Protein AF-A0A5D3CVQ0-F1 (afdb_monomer_lite)

Sequence (291 aa):
MAWKTEIDSTKAKKIGSDGRLTCAGAERTLARLNGWLGDFAQARAWDLNFTSADGSDETNLVVTNGQRDSSIVGCVMSRAYLSKKTDKIDAVAGRVEGLPIQELLVRVDTLEANVGRIGNFEYGDSLSGFVAHMEGRVNELDSSQKTLLEMINDMSGDFRATLDVVWNEIVDVNIRLSLTMRAMANQVPVGGTVPVTKVKVPEPKPFCVVRDAKALENFIFDLEQYFKVTNTVTKEAKVTLTTMYVYEDAKLWWRSRYMDIQEGRCTIDTWDVLKKELRSQFFPENVEILA

Radius of gyration: 65.73 Å; chains: 1; bounding box: 100×56×168 Å

Secondary structure (DSSP, 8-state):
-HHHHHHHHHHHTT--TT----HHHHHHHHHHHHHHHHHHHHHHTTT---PPPPSS-TT-----SS---HHHHHHHHHHHHHHHHHHHHHHHHHHHHTSTHHHHHHHHHHHHHHHHHHTT--HHHHHHHHHHHHHHHHHHHHHHHHHHHHHHHHHHHHHHHHHHHHHHHHHHHHHHHHHHHHHHHH---SS---------PPPPPPB-----HHHHHHHHHHHHHHHHHTT---HHHHHHHHHHSB-HHHHHHHHHHHHHHHTTS----SHHHHHHHHHHHHS-TT-----

Structure (mmCIF, N/CA/C/O backbone):
data_AF-A0A5D3CVQ0-F1
#
_entry.id   AF-A0A5D3CVQ0-F1
#
loop_
_atom_site.group_PDB
_atom_site.id
_atom_site.type_symbol
_atom_site.label_atom_id
_atom_site.label_alt_id
_atom_site.label_comp_id
_atom_site.label_asym_id
_atom_site.label_entity_id
_atom_site.label_seq_id
_atom_site.pdbx_PDB_ins_code
_atom_site.Cartn_x
_atom_site.Cartn_y
_atom_site.Cartn_z
_atom_site.occupancy
_atom_site.B_iso_or_equiv
_atom_site.auth_seq_id
_atom_site.auth_comp_id
_atom_site.auth_asym_id
_atom_site.auth_atom_id
_atom_site.pdbx_PDB_model_num
ATOM 1 N N . MET A 1 1 ? -46.845 -5.554 120.356 1.00 44.97 1 MET A N 1
ATOM 2 C CA . MET A 1 1 ? -45.524 -6.186 120.119 1.00 44.97 1 MET A CA 1
ATOM 3 C C . MET A 1 1 ? -45.451 -7.026 118.837 1.00 44.97 1 MET A C 1
ATOM 5 O O . MET A 1 1 ? -44.381 -7.040 118.256 1.00 44.97 1 MET A O 1
ATOM 9 N N . ALA A 1 2 ? -46.533 -7.634 118.327 1.00 34.03 2 ALA A N 1
ATOM 10 C CA . ALA A 1 2 ? -46.494 -8.442 117.090 1.00 34.03 2 ALA A CA 1
ATOM 11 C C . ALA A 1 2 ? -46.195 -7.658 115.788 1.00 34.03 2 ALA A C 1
ATOM 13 O O . ALA A 1 2 ? -45.605 -8.189 114.857 1.00 34.03 2 ALA A O 1
ATOM 14 N N . TRP A 1 3 ? -46.555 -6.374 115.723 1.00 36.81 3 TRP A N 1
ATOM 15 C CA . TRP A 1 3 ? -46.460 -5.594 114.483 1.00 36.81 3 TRP A CA 1
ATOM 16 C C . TRP A 1 3 ? -45.035 -5.104 114.152 1.00 36.81 3 TRP A C 1
ATOM 18 O O . TRP A 1 3 ? -44.679 -4.952 112.986 1.00 36.81 3 TRP A O 1
ATOM 28 N N . LYS A 1 4 ? -44.179 -4.922 115.167 1.00 37.06 4 LYS A N 1
ATOM 29 C CA . LYS A 1 4 ? -42.778 -4.509 114.973 1.00 37.06 4 LYS A CA 1
ATOM 30 C C . LYS A 1 4 ? -41.964 -5.626 114.301 1.00 37.06 4 LYS A C 1
ATOM 32 O O . LYS A 1 4 ? -41.217 -5.367 113.366 1.00 37.06 4 LYS A O 1
ATOM 37 N N . THR A 1 5 ? -42.226 -6.873 114.691 1.00 41.53 5 THR A N 1
ATOM 38 C CA . THR A 1 5 ? -41.637 -8.090 114.114 1.00 41.53 5 THR A CA 1
ATOM 39 C C . THR A 1 5 ? -42.053 -8.315 112.653 1.00 41.53 5 THR A C 1
ATOM 41 O O . THR A 1 5 ? -41.243 -8.763 111.844 1.00 41.53 5 THR A O 1
ATOM 44 N N . GLU A 1 6 ? -43.285 -7.951 112.286 1.00 39.81 6 GLU A N 1
ATOM 45 C CA . GLU A 1 6 ? -43.807 -8.089 110.917 1.00 39.81 6 GLU A CA 1
ATOM 46 C C . GLU A 1 6 ? -43.196 -7.052 109.949 1.00 39.81 6 GLU A C 1
ATOM 48 O O . GLU A 1 6 ? -42.870 -7.374 108.802 1.00 39.81 6 GLU A O 1
ATOM 53 N N . ILE A 1 7 ? -42.982 -5.814 110.423 1.00 43.88 7 ILE A N 1
ATOM 54 C CA . ILE A 1 7 ? -42.336 -4.729 109.660 1.00 43.88 7 ILE A CA 1
ATOM 55 C C . ILE A 1 7 ? -40.850 -5.030 109.428 1.00 43.88 7 ILE A C 1
ATOM 57 O O . ILE A 1 7 ? -40.350 -4.863 108.312 1.00 43.88 7 ILE A O 1
ATOM 61 N N . ASP A 1 8 ? -40.147 -5.516 110.452 1.00 42.81 8 ASP A N 1
ATOM 62 C CA . ASP A 1 8 ? -38.728 -5.866 110.333 1.00 42.81 8 ASP A CA 1
ATOM 63 C C . ASP A 1 8 ? -38.524 -7.091 109.413 1.00 42.81 8 ASP A C 1
ATOM 65 O O . ASP A 1 8 ? -37.608 -7.103 108.586 1.00 42.81 8 ASP A O 1
ATOM 69 N N . SER A 1 9 ? -39.454 -8.056 109.437 1.00 45.81 9 SER A N 1
ATOM 70 C CA . SER A 1 9 ? -39.513 -9.191 108.497 1.00 45.81 9 SER A CA 1
ATOM 71 C C . SER A 1 9 ? -39.727 -8.752 107.038 1.00 45.81 9 SER A C 1
ATOM 73 O O . SER A 1 9 ? -39.078 -9.262 106.118 1.00 45.81 9 SER A O 1
ATOM 75 N N . THR A 1 10 ? -40.583 -7.751 106.793 1.00 44.91 10 THR A N 1
ATOM 76 C CA . THR A 1 10 ? -40.823 -7.236 105.431 1.00 44.91 10 THR A CA 1
ATOM 77 C C . THR A 1 10 ? -39.681 -6.370 104.905 1.00 44.91 10 THR A C 1
ATOM 79 O O . THR A 1 10 ? -39.409 -6.407 103.701 1.00 44.91 10 THR A O 1
ATOM 82 N N . LYS A 1 11 ? -38.969 -5.650 105.783 1.00 43.62 11 LYS A N 1
ATOM 83 C CA . LYS A 1 11 ? -37.729 -4.930 105.443 1.00 43.62 11 LYS A CA 1
ATOM 84 C C . LYS A 1 11 ? -36.616 -5.887 105.009 1.00 43.62 11 LYS A C 1
ATOM 86 O O . LYS A 1 11 ? -35.938 -5.613 104.021 1.00 43.62 11 LYS A O 1
ATOM 91 N N . ALA A 1 12 ? -36.466 -7.019 105.698 1.00 42.78 12 ALA A N 1
ATOM 92 C CA . ALA A 1 12 ? -35.416 -8.000 105.422 1.00 42.78 12 ALA A CA 1
ATOM 93 C C . ALA A 1 12 ? -35.629 -8.785 104.113 1.00 42.78 12 ALA A C 1
ATOM 95 O O . ALA A 1 12 ? -34.664 -9.178 103.467 1.00 42.78 12 ALA A O 1
ATOM 96 N N . LYS A 1 13 ? -36.881 -9.000 103.682 1.00 46.53 13 LYS A N 1
ATOM 97 C CA . LYS A 1 13 ? -37.192 -9.911 102.560 1.00 46.53 13 LYS A CA 1
ATOM 98 C C . LYS A 1 13 ? -37.176 -9.270 101.164 1.00 46.53 13 LYS A C 1
ATOM 100 O O . LYS A 1 13 ? -37.352 -9.978 100.176 1.00 46.53 13 LYS A O 1
ATOM 105 N N . LYS A 1 14 ? -37.031 -7.943 101.054 1.00 51.03 14 LYS A N 1
ATOM 106 C CA . LYS A 1 14 ? -37.216 -7.205 99.783 1.00 51.03 14 LYS A CA 1
ATOM 107 C C . LYS A 1 14 ? -36.079 -6.268 99.387 1.00 51.03 14 LYS A C 1
ATOM 109 O O . LYS A 1 14 ? -36.154 -5.654 98.324 1.00 51.03 14 LYS A O 1
ATOM 114 N N . ILE A 1 15 ? -35.032 -6.182 100.198 1.00 43.53 15 ILE A N 1
ATOM 115 C CA . ILE A 1 15 ? -33.769 -5.582 99.784 1.00 43.53 15 ILE A CA 1
ATOM 116 C C . ILE A 1 15 ? -32.938 -6.729 99.202 1.00 43.53 15 ILE A C 1
ATOM 118 O O . ILE A 1 15 ? -32.351 -7.508 99.945 1.00 43.53 15 ILE A O 1
ATOM 122 N N . GLY A 1 16 ? -32.945 -6.884 97.873 1.00 46.06 16 GLY A N 1
ATOM 123 C CA . GLY A 1 16 ? -31.896 -7.666 97.209 1.00 46.06 16 GLY A CA 1
ATOM 124 C C . GLY A 1 16 ? -30.530 -7.062 97.550 1.00 46.06 16 GLY A C 1
ATOM 125 O O . GLY A 1 16 ? -30.474 -5.880 97.895 1.00 46.06 16 GLY A O 1
ATOM 126 N N . SER A 1 17 ? -29.455 -7.849 97.465 1.00 44.50 17 SER A N 1
ATOM 127 C CA . SER A 1 17 ? -28.075 -7.514 97.888 1.00 44.50 17 SER A CA 1
ATOM 128 C C . SER A 1 17 ? -27.551 -6.128 97.475 1.00 44.50 17 SER A C 1
ATOM 130 O O . SER A 1 17 ? -26.613 -5.628 98.087 1.00 44.50 17 SER A O 1
ATOM 132 N N . ASP A 1 18 ? -28.190 -5.486 96.498 1.00 41.38 18 ASP A N 1
ATOM 133 C CA . ASP A 1 18 ? -27.775 -4.230 95.876 1.00 41.38 18 ASP A CA 1
ATOM 134 C C . ASP A 1 18 ? -28.588 -3.005 96.354 1.00 41.38 18 ASP A C 1
ATOM 136 O O . ASP A 1 18 ? -28.471 -1.908 95.806 1.00 41.38 18 ASP A O 1
ATOM 140 N N . GLY A 1 19 ? -29.455 -3.150 97.364 1.00 42.78 19 GLY A N 1
ATOM 141 C CA . GLY A 1 19 ? -30.082 -2.003 98.037 1.00 42.78 19 GLY A CA 1
ATOM 142 C C . GLY A 1 19 ? -31.214 -1.290 97.276 1.00 42.78 19 GLY A C 1
ATOM 143 O O . GLY A 1 19 ? -31.770 -0.321 97.798 1.00 42.78 19 GLY A O 1
ATOM 144 N N . ARG A 1 20 ? -31.590 -1.724 96.062 1.00 39.84 20 ARG A N 1
ATOM 145 C CA . ARG A 1 20 ? -32.616 -1.061 95.226 1.00 39.84 20 ARG A CA 1
ATOM 146 C C . ARG A 1 20 ? -33.955 -1.813 95.193 1.00 39.84 20 ARG A C 1
ATOM 148 O O . ARG A 1 20 ? -34.030 -2.966 94.785 1.00 39.84 20 ARG A O 1
ATOM 155 N N . LEU A 1 21 ? -35.032 -1.114 95.567 1.00 44.09 21 LEU A N 1
ATOM 156 C CA . LEU A 1 21 ? -36.427 -1.544 95.395 1.00 44.09 21 LEU A CA 1
ATOM 157 C C . LEU A 1 21 ? -36.846 -1.411 93.920 1.00 44.09 21 LEU A C 1
ATOM 159 O O . LEU A 1 21 ? -36.755 -0.325 93.354 1.00 44.09 21 LEU A O 1
ATOM 163 N N . THR A 1 22 ? -37.337 -2.491 93.307 1.00 47.03 22 THR A N 1
ATOM 164 C CA . THR A 1 22 ? -37.952 -2.462 91.965 1.00 47.03 22 THR A CA 1
ATOM 165 C C . THR A 1 22 ? -39.338 -1.798 92.019 1.00 47.03 22 THR A C 1
ATOM 167 O O . THR A 1 22 ? -40.030 -1.940 93.031 1.00 47.03 22 THR A O 1
ATOM 170 N N . CYS A 1 23 ? -39.777 -1.094 90.960 1.00 41.88 23 CYS A N 1
ATOM 171 C CA . CYS A 1 23 ? -41.077 -0.386 90.934 1.00 41.88 23 CYS A CA 1
ATOM 172 C C . CYS A 1 23 ? -42.252 -1.297 91.337 1.00 41.88 23 CYS A C 1
ATOM 174 O O . CYS A 1 23 ? -42.993 -0.975 92.263 1.00 41.88 23 CYS A O 1
ATOM 176 N N . ALA A 1 24 ? -42.316 -2.514 90.786 1.00 43.34 24 ALA A N 1
ATOM 177 C CA . ALA A 1 24 ? -43.333 -3.510 91.147 1.00 43.34 24 ALA A CA 1
ATOM 178 C C . ALA A 1 24 ? -43.245 -3.992 92.614 1.00 43.34 24 ALA A C 1
ATOM 180 O O . ALA A 1 24 ? -44.205 -4.529 93.180 1.00 43.34 24 ALA A O 1
ATOM 181 N N . GLY A 1 25 ? -42.070 -3.873 93.238 1.00 44.78 25 GLY A N 1
ATOM 182 C CA . GLY A 1 25 ? -41.844 -4.152 94.653 1.00 44.78 25 GLY A CA 1
ATOM 183 C C . GLY A 1 25 ? -42.331 -3.020 95.559 1.00 44.78 25 GLY A C 1
ATOM 184 O O . GLY A 1 25 ? -42.891 -3.310 96.623 1.00 44.78 25 GLY A O 1
ATOM 185 N N . ALA A 1 26 ? -42.160 -1.768 95.127 1.00 45.53 26 ALA A N 1
ATOM 186 C CA . ALA A 1 26 ? -42.633 -0.567 95.811 1.00 45.53 26 ALA A CA 1
ATOM 187 C C . ALA A 1 26 ? -44.165 -0.451 95.755 1.00 45.53 26 ALA A C 1
ATOM 189 O O . ALA A 1 26 ? -44.790 -0.298 96.803 1.00 45.53 26 ALA A O 1
ATOM 190 N N . GLU A 1 27 ? -44.776 -0.664 94.588 1.00 43.59 27 GLU A N 1
ATOM 191 C CA . GLU A 1 27 ? -46.235 -0.628 94.393 1.00 43.59 27 GLU A CA 1
ATOM 192 C C . GLU A 1 27 ? -46.966 -1.674 95.236 1.00 43.59 27 GLU A C 1
ATOM 194 O O . GLU A 1 27 ? -47.908 -1.353 95.956 1.00 43.59 27 GLU A O 1
ATOM 199 N N . ARG A 1 28 ? -46.477 -2.923 95.265 1.00 49.75 28 ARG A N 1
ATOM 200 C CA . ARG A 1 28 ? -47.043 -3.963 96.146 1.00 49.75 28 ARG A CA 1
ATOM 201 C C . ARG A 1 28 ? -46.889 -3.646 97.629 1.00 49.75 28 ARG A C 1
ATOM 203 O O . ARG A 1 28 ? -47.649 -4.162 98.442 1.00 49.75 28 ARG A O 1
ATOM 210 N N . THR A 1 29 ? -45.880 -2.867 98.008 1.00 49.41 29 THR A N 1
ATOM 211 C CA . THR A 1 29 ? -45.672 -2.476 99.410 1.00 49.41 29 THR A CA 1
ATOM 212 C C . THR A 1 29 ? -46.576 -1.297 99.773 1.00 49.41 29 THR A C 1
ATOM 214 O O . THR A 1 29 ? -47.184 -1.324 100.838 1.00 49.41 29 THR A O 1
ATOM 217 N N . LEU A 1 30 ? -46.763 -0.341 98.857 1.00 47.75 30 LEU A N 1
ATOM 218 C CA . LEU A 1 30 ? -47.752 0.735 98.961 1.00 47.75 30 LEU A CA 1
ATOM 219 C C . LEU A 1 30 ? -49.185 0.195 99.034 1.00 47.75 30 LEU A C 1
ATOM 221 O O . LEU A 1 30 ? -49.925 0.584 99.930 1.00 47.75 30 LEU A O 1
ATOM 225 N N . ALA A 1 31 ? -49.560 -0.753 98.173 1.00 53.50 31 ALA A N 1
ATOM 226 C CA . ALA A 1 31 ? -50.887 -1.370 98.187 1.00 53.50 31 ALA A CA 1
ATOM 227 C C . ALA A 1 31 ? -51.177 -2.098 99.511 1.00 53.50 31 ALA A C 1
ATOM 229 O O . ALA A 1 31 ? -52.269 -1.981 100.061 1.00 53.50 31 ALA A O 1
ATOM 230 N N . ARG A 1 32 ? -50.181 -2.801 100.071 1.00 52.09 32 ARG A N 1
ATOM 231 C CA . ARG A 1 32 ? -50.325 -3.500 101.360 1.00 52.09 32 ARG A CA 1
ATOM 232 C C . ARG A 1 32 ? -50.358 -2.536 102.545 1.00 52.09 32 ARG A C 1
ATOM 234 O O . ARG A 1 32 ? -51.141 -2.760 103.457 1.00 52.09 32 ARG A O 1
ATOM 241 N N . LEU A 1 33 ? -49.572 -1.458 102.519 1.00 48.44 33 LEU A N 1
ATOM 242 C CA . LEU A 1 33 ? -49.641 -0.394 103.528 1.00 48.44 33 LEU A CA 1
ATOM 243 C C . LEU A 1 33 ? -50.980 0.354 103.480 1.00 48.44 33 LEU A C 1
ATOM 245 O O . LEU A 1 33 ? -51.535 0.651 104.533 1.00 48.44 33 LEU A O 1
ATOM 249 N N . ASN A 1 34 ? -51.520 0.607 102.285 1.00 50.69 34 ASN A N 1
ATOM 250 C CA . ASN A 1 34 ? -52.830 1.234 102.108 1.00 50.69 34 ASN A CA 1
ATOM 251 C C . ASN A 1 34 ? -53.973 0.325 102.580 1.00 50.69 34 ASN A C 1
ATOM 253 O O . ASN A 1 34 ? -54.872 0.814 103.256 1.00 50.69 34 ASN A O 1
ATOM 257 N N . GLY A 1 35 ? -53.916 -0.983 102.299 1.00 52.97 35 GLY A N 1
ATOM 258 C CA . GLY A 1 35 ? -54.886 -1.947 102.833 1.00 52.97 35 GLY A CA 1
ATOM 259 C C . GLY A 1 35 ? -54.858 -2.007 104.363 1.00 52.97 35 GLY A C 1
ATOM 260 O O . GLY A 1 35 ? -55.889 -1.887 105.012 1.00 52.97 35 GLY A O 1
ATOM 261 N N . TRP A 1 36 ? -53.659 -2.059 104.946 1.00 51.84 36 TRP A N 1
ATOM 262 C CA . TRP A 1 36 ? -53.478 -2.132 106.396 1.00 51.84 36 TRP A CA 1
ATOM 263 C C . TRP A 1 36 ? -53.901 -0.835 107.119 1.00 51.84 36 TRP A C 1
ATOM 265 O O . TRP A 1 36 ? -54.452 -0.882 108.214 1.00 51.84 36 TRP A O 1
ATOM 275 N N . LEU A 1 37 ? -53.702 0.335 106.496 1.00 45.31 37 LEU A N 1
ATOM 276 C CA . LEU A 1 37 ? -54.230 1.621 106.978 1.00 45.31 37 LEU A CA 1
ATOM 277 C C . LEU A 1 37 ? -55.753 1.730 106.843 1.00 45.31 37 LEU A C 1
ATOM 279 O O . LEU A 1 37 ? -56.371 2.360 107.697 1.00 45.31 37 LEU A O 1
ATOM 283 N N . GLY A 1 38 ? -56.348 1.130 105.808 1.00 51.12 38 GLY A N 1
ATOM 284 C CA . GLY A 1 38 ? -57.802 1.024 105.660 1.00 51.12 38 GLY A CA 1
ATOM 285 C C . GLY A 1 38 ? -58.419 0.251 106.821 1.00 51.12 38 GLY A C 1
ATOM 286 O O . GLY A 1 38 ? -59.318 0.759 107.486 1.00 51.12 38 GLY A O 1
ATOM 287 N N . ASP A 1 39 ? -57.839 -0.902 107.153 1.00 43.50 39 ASP A N 1
ATOM 288 C CA . ASP A 1 39 ? -58.283 -1.730 108.279 1.00 43.50 39 ASP A CA 1
ATOM 289 C C . ASP A 1 39 ? -58.077 -1.022 109.635 1.00 43.50 39 ASP A C 1
ATOM 291 O O . ASP A 1 39 ? -58.932 -1.091 110.522 1.00 43.50 39 ASP A O 1
ATOM 295 N N . PHE A 1 40 ? -56.980 -0.268 109.797 1.00 40.75 40 PHE A N 1
ATOM 296 C CA . PHE A 1 40 ? -56.702 0.504 111.018 1.00 40.75 40 PHE A CA 1
ATOM 297 C C . PHE A 1 40 ? -57.609 1.740 111.171 1.00 40.75 40 PHE A C 1
ATOM 299 O O . PHE A 1 40 ? -57.998 2.090 112.288 1.00 40.75 40 PHE A O 1
ATOM 306 N N . ALA A 1 41 ? -57.972 2.396 110.062 1.00 44.97 41 ALA A N 1
ATOM 307 C CA . ALA A 1 41 ? -58.935 3.497 110.038 1.00 44.97 41 ALA A CA 1
ATOM 308 C C . ALA A 1 41 ? -60.358 3.000 110.339 1.00 44.97 41 ALA A C 1
ATOM 310 O O . ALA A 1 41 ? -61.068 3.638 111.116 1.00 44.97 41 ALA A O 1
ATOM 311 N N . GLN A 1 42 ? -60.738 1.824 109.824 1.00 41.97 42 GLN A N 1
ATOM 312 C CA . GLN A 1 42 ? -62.015 1.174 110.131 1.00 41.97 42 GLN A CA 1
ATOM 313 C C . GLN A 1 42 ? -62.130 0.822 111.628 1.00 41.97 42 GLN A C 1
ATOM 315 O O . GLN A 1 42 ? -63.197 0.979 112.216 1.00 41.97 42 GLN A O 1
ATOM 320 N N . ALA A 1 43 ? -61.024 0.405 112.261 1.00 36.94 43 ALA A N 1
ATOM 321 C CA . ALA A 1 43 ? -60.977 0.032 113.678 1.00 36.94 43 ALA A CA 1
ATOM 322 C C . ALA A 1 43 ? -61.014 1.224 114.660 1.00 36.94 43 ALA A C 1
ATOM 324 O O . ALA A 1 43 ? -61.384 1.040 115.817 1.00 36.94 43 ALA A O 1
ATOM 325 N N . ARG A 1 44 ? -60.652 2.445 114.229 1.00 38.19 44 ARG A N 1
ATOM 326 C CA . ARG A 1 44 ? -60.705 3.674 115.056 1.00 38.19 44 ARG A CA 1
ATOM 327 C C . ARG A 1 44 ? -61.834 4.643 114.705 1.00 38.19 44 ARG A C 1
ATOM 329 O O . ARG A 1 44 ? -62.040 5.605 115.443 1.00 38.19 44 ARG A O 1
ATOM 336 N N . ALA A 1 45 ? -62.585 4.392 113.634 1.00 36.72 45 ALA A N 1
ATOM 337 C CA . ALA A 1 45 ? -63.737 5.207 113.240 1.00 36.72 45 ALA A CA 1
ATOM 338 C C . ALA A 1 45 ? -64.889 5.210 114.272 1.00 36.72 45 ALA A C 1
ATOM 340 O O . ALA A 1 45 ? -65.854 5.942 114.089 1.00 36.72 45 ALA A O 1
ATOM 341 N N . TRP A 1 46 ? -64.787 4.439 115.361 1.00 36.78 46 TRP A N 1
ATOM 342 C CA . TRP A 1 46 ? -65.711 4.511 116.495 1.00 36.78 46 TRP A CA 1
ATOM 343 C C . TRP A 1 46 ? -65.286 5.497 117.597 1.00 36.78 46 TRP A C 1
ATOM 345 O O . TRP A 1 46 ? -66.060 5.662 118.528 1.00 36.78 46 TRP A O 1
ATOM 355 N N . ASP A 1 47 ? -64.135 6.191 117.501 1.00 36.16 47 ASP A N 1
ATOM 356 C CA . ASP A 1 47 ? -63.688 7.062 118.610 1.00 36.16 47 ASP A CA 1
ATOM 357 C C . ASP A 1 47 ? -62.942 8.373 118.269 1.00 36.16 47 ASP A C 1
ATOM 359 O O . ASP A 1 47 ? -62.466 9.039 119.188 1.00 36.16 47 ASP A O 1
ATOM 363 N N . LEU A 1 48 ? -62.833 8.835 117.012 1.00 38.59 48 LEU A N 1
ATOM 364 C CA . LEU A 1 48 ? -62.201 10.146 116.735 1.00 38.59 48 LEU A CA 1
ATOM 365 C C . LEU A 1 48 ? -62.896 10.950 115.619 1.00 38.59 48 LEU A C 1
ATOM 367 O O . LEU A 1 48 ? -62.830 10.591 114.446 1.00 38.59 48 LEU A O 1
ATOM 371 N N . ASN A 1 49 ? -63.492 12.090 115.995 1.00 32.59 49 ASN A N 1
ATOM 372 C CA . ASN A 1 49 ? -63.982 13.136 115.088 1.00 32.59 49 ASN A CA 1
ATOM 373 C C . ASN A 1 49 ? -62.816 14.006 114.587 1.00 32.59 49 ASN A C 1
ATOM 375 O O . ASN A 1 49 ? -62.073 14.560 115.396 1.00 32.59 49 ASN A O 1
ATOM 379 N N . PHE A 1 50 ? -62.700 14.194 113.270 1.00 35.31 50 PHE A N 1
ATOM 380 C CA . PHE A 1 50 ? -61.807 15.183 112.656 1.00 35.31 50 PHE A CA 1
ATOM 381 C C . PHE A 1 50 ? -62.637 16.255 111.941 1.00 35.31 50 PHE A C 1
ATOM 383 O O . PHE A 1 50 ? -63.359 15.949 110.995 1.00 35.31 50 PHE A O 1
ATOM 390 N N . THR A 1 51 ? -62.516 17.515 112.363 1.00 32.44 51 THR A N 1
ATOM 391 C CA . THR A 1 51 ? -63.003 18.681 111.610 1.00 32.44 51 THR A CA 1
ATOM 392 C C . THR A 1 51 ? -61.831 19.376 110.928 1.00 32.44 51 THR A C 1
ATOM 394 O O . THR A 1 51 ? -60.826 19.679 111.569 1.00 32.44 51 THR A O 1
ATOM 397 N N . SER A 1 52 ? -61.974 19.621 109.626 1.00 34.25 52 SER A N 1
ATOM 398 C CA . SER A 1 52 ? -61.055 20.427 108.819 1.00 34.25 52 SER A CA 1
ATOM 399 C C . SER A 1 52 ? -61.050 21.874 109.325 1.00 34.25 52 SER A C 1
ATOM 401 O O . SER A 1 52 ? -62.111 22.476 109.483 1.00 34.25 52 SER A O 1
ATOM 403 N N . ALA A 1 53 ? -59.859 22.407 109.600 1.00 31.33 53 ALA A N 1
ATOM 404 C CA . ALA A 1 53 ? -59.640 23.839 109.746 1.00 31.33 53 ALA A CA 1
ATOM 405 C C . ALA A 1 53 ? -59.110 24.390 108.418 1.00 31.33 53 ALA A C 1
ATOM 407 O O . ALA A 1 53 ? -58.311 23.743 107.740 1.00 31.33 53 ALA A O 1
ATOM 408 N N . ASP A 1 54 ? -59.634 25.557 108.072 1.00 33.34 54 ASP A N 1
ATOM 409 C CA . ASP A 1 54 ? -59.505 26.261 106.804 1.00 33.34 54 ASP A CA 1
ATOM 410 C C . ASP A 1 54 ? -58.048 26.589 106.422 1.00 33.34 54 ASP A C 1
ATOM 412 O O . ASP A 1 54 ? -57.156 26.654 107.270 1.00 33.34 54 ASP A O 1
ATOM 416 N N . GLY A 1 55 ? -57.820 26.757 105.121 1.00 46.75 55 GLY A N 1
ATOM 417 C CA . GLY A 1 55 ? -56.525 26.611 104.458 1.00 46.75 55 GLY A CA 1
ATOM 418 C C . GLY A 1 55 ? -55.355 27.470 104.963 1.00 46.75 55 GLY A C 1
ATOM 419 O O . GLY A 1 55 ? -55.443 28.687 105.087 1.00 46.75 55 GLY A O 1
ATOM 420 N N . SER A 1 56 ? -54.207 26.817 105.166 1.00 41.47 56 SER A N 1
ATOM 421 C CA . SER A 1 56 ? -52.843 27.215 104.752 1.00 41.47 56 SER A CA 1
ATOM 422 C C . SER A 1 56 ? -51.824 26.276 105.422 1.00 41.47 56 SER A C 1
ATOM 424 O O . SER A 1 56 ? -51.914 26.003 106.613 1.00 41.47 56 SER A O 1
ATOM 426 N N . ASP A 1 57 ? -50.876 25.755 104.636 1.00 37.75 57 ASP A N 1
ATOM 427 C CA . ASP A 1 57 ? -49.740 24.909 105.044 1.00 37.75 57 ASP A CA 1
ATOM 428 C C . ASP A 1 57 ? -50.055 23.566 105.750 1.00 37.75 57 ASP A C 1
ATOM 430 O O . ASP A 1 57 ? -50.089 23.439 106.975 1.00 37.75 57 ASP A O 1
ATOM 434 N N . GLU A 1 58 ? -50.147 22.490 104.953 1.00 41.19 58 GLU A N 1
ATOM 435 C CA . GLU A 1 58 ? -50.259 21.085 105.396 1.00 41.19 58 GLU A CA 1
ATOM 436 C C . GLU A 1 58 ? -48.961 20.531 106.032 1.00 41.19 58 GLU A C 1
ATOM 438 O O . GLU A 1 58 ? -48.406 19.517 105.605 1.00 41.19 58 GLU A O 1
ATOM 443 N N . THR A 1 59 ? -48.448 21.167 107.087 1.00 39.00 59 THR A N 1
ATOM 444 C CA . THR A 1 59 ? -47.438 20.534 107.963 1.00 39.00 59 THR A CA 1
ATOM 445 C C . THR A 1 59 ? -47.824 20.471 109.437 1.00 39.00 59 THR A C 1
ATOM 447 O O . THR A 1 59 ? -47.098 19.860 110.216 1.00 39.00 59 THR A O 1
ATOM 450 N N . ASN A 1 60 ? -49.002 20.966 109.830 1.00 38.34 60 ASN A N 1
ATOM 451 C CA . ASN A 1 60 ? -49.453 20.920 111.223 1.00 38.34 60 ASN A CA 1
ATOM 452 C C . ASN A 1 60 ? -50.785 20.174 111.391 1.00 38.34 60 ASN A C 1
ATOM 454 O O . ASN A 1 60 ? -51.838 20.769 111.596 1.00 38.34 60 ASN A O 1
ATOM 458 N N . LEU A 1 61 ? -50.732 18.839 111.375 1.00 40.16 61 LEU A N 1
ATOM 459 C CA . LEU A 1 61 ? -51.807 17.997 111.913 1.00 40.16 61 LEU A CA 1
ATOM 460 C C . LEU A 1 61 ? -51.699 17.971 113.447 1.00 40.16 61 LEU A C 1
ATOM 462 O O . LEU A 1 61 ? -50.911 17.211 114.014 1.00 40.16 61 LEU A O 1
ATOM 466 N N . VAL A 1 62 ? -52.480 18.810 114.132 1.00 41.66 62 VAL A N 1
ATOM 467 C CA . VAL A 1 62 ? -52.600 18.778 115.600 1.00 41.66 62 VAL A CA 1
ATOM 468 C C . VAL A 1 62 ? -53.612 17.699 115.994 1.00 41.66 62 VAL A C 1
ATOM 470 O O . VAL A 1 62 ? -54.806 17.824 115.747 1.00 41.66 62 VAL A O 1
ATOM 473 N N . VAL A 1 63 ? -53.132 16.621 116.620 1.00 43.09 63 VAL A N 1
ATOM 474 C CA . VAL A 1 63 ? -53.974 15.543 117.166 1.00 43.09 63 VAL A CA 1
ATOM 475 C C . VAL A 1 63 ? -54.488 15.963 118.545 1.00 43.09 63 VAL A C 1
ATOM 477 O O . VAL A 1 63 ? -53.757 15.889 119.533 1.00 43.09 63 VAL A O 1
ATOM 480 N N . THR A 1 64 ? -55.744 16.398 118.640 1.00 38.78 64 THR A N 1
ATOM 481 C CA . THR A 1 64 ? -56.385 16.749 119.917 1.00 38.78 64 THR A CA 1
ATOM 482 C C . THR A 1 64 ? -57.133 15.557 120.514 1.00 38.78 64 THR A C 1
ATOM 484 O O . THR A 1 64 ? -58.356 15.533 120.505 1.00 38.78 64 THR A O 1
ATOM 487 N N . ASN A 1 65 ? -56.407 14.560 121.028 1.00 38.09 65 ASN A N 1
ATOM 488 C CA . ASN A 1 65 ? -56.755 13.913 122.301 1.00 38.09 65 ASN A CA 1
ATOM 489 C C . ASN A 1 65 ? -55.675 12.909 122.738 1.00 38.09 65 ASN A C 1
ATOM 491 O O . ASN A 1 65 ? -55.376 11.938 122.050 1.00 38.09 65 ASN A O 1
ATOM 495 N N . GLY A 1 66 ? -55.097 13.158 123.912 1.00 46.22 66 GLY A N 1
ATOM 496 C CA . GLY A 1 66 ? -54.938 12.162 124.973 1.00 46.22 66 GLY A CA 1
ATOM 497 C C . GLY A 1 66 ? -54.185 10.841 124.775 1.00 46.22 66 GLY A C 1
ATOM 498 O O . GLY A 1 66 ? -54.285 10.034 125.681 1.00 46.22 66 GLY A O 1
ATOM 499 N N . GLN A 1 67 ? -53.422 10.575 123.710 1.00 41.94 67 GLN A N 1
ATOM 500 C CA . GLN A 1 67 ? -52.375 9.530 123.724 1.00 41.94 67 GLN A CA 1
ATOM 501 C C . GLN A 1 67 ? -51.412 9.727 122.542 1.00 41.94 67 GLN A C 1
ATOM 503 O O . GLN A 1 67 ? -51.718 9.410 121.393 1.00 41.94 67 GLN A O 1
ATOM 508 N N . ARG A 1 68 ? -50.229 10.298 122.813 1.00 45.28 68 ARG A N 1
ATOM 509 C CA . ARG A 1 68 ? -49.159 10.485 121.818 1.00 45.28 68 ARG A CA 1
ATOM 510 C C . ARG A 1 68 ? -48.513 9.139 121.493 1.00 45.28 68 ARG A C 1
ATOM 512 O O . ARG A 1 68 ? -47.491 8.782 122.068 1.00 45.28 68 ARG A O 1
ATOM 519 N N . ASP A 1 69 ? -49.109 8.405 120.562 1.00 44.09 69 ASP A N 1
ATOM 520 C CA . ASP A 1 69 ? -48.512 7.187 120.027 1.00 44.09 69 ASP A CA 1
ATOM 521 C C . ASP A 1 69 ? -47.552 7.564 118.886 1.00 44.09 69 ASP A C 1
ATOM 523 O O . ASP A 1 69 ? -47.957 7.807 117.745 1.00 44.09 69 ASP A O 1
ATOM 527 N N . SER A 1 70 ? -46.256 7.656 119.200 1.00 49.31 70 SER A N 1
ATOM 528 C CA . SER A 1 70 ? -45.165 8.060 118.289 1.00 49.31 70 SER A CA 1
ATOM 529 C C . SER A 1 70 ? -45.135 7.267 116.970 1.00 49.31 70 SER A C 1
ATOM 531 O O . SER A 1 70 ? -44.591 7.726 115.967 1.00 49.31 70 SER A O 1
ATOM 533 N N . SER A 1 71 ? -45.755 6.083 116.963 1.00 52.66 71 SER A N 1
ATOM 534 C CA . SER A 1 71 ? -45.943 5.214 115.799 1.00 52.66 71 SER A CA 1
ATOM 535 C C . SER A 1 71 ? -46.799 5.847 114.692 1.00 52.66 71 SER A C 1
ATOM 537 O O . SER A 1 71 ? -46.533 5.630 113.510 1.00 52.66 71 SER A O 1
ATOM 539 N N . ILE A 1 72 ? -47.818 6.638 115.044 1.00 52.53 72 ILE A N 1
ATOM 540 C CA . ILE A 1 72 ? -48.789 7.179 114.075 1.00 52.53 72 ILE A CA 1
ATOM 541 C C . ILE A 1 72 ? -48.191 8.357 113.305 1.00 52.53 72 ILE A C 1
ATOM 543 O O . ILE A 1 72 ? -48.274 8.398 112.079 1.00 52.53 72 ILE A O 1
ATOM 547 N N . VAL A 1 73 ? -47.501 9.262 114.004 1.00 51.50 73 VAL A N 1
ATOM 548 C CA . VAL A 1 73 ? -46.798 10.399 113.383 1.00 51.50 73 VAL A CA 1
ATOM 549 C C . VAL A 1 73 ? -45.716 9.904 112.413 1.00 51.50 73 VAL A C 1
ATOM 551 O O . VAL A 1 73 ? -45.588 10.423 111.305 1.00 51.50 73 VAL A O 1
ATOM 554 N N . GLY A 1 74 ? -44.999 8.831 112.774 1.00 48.66 74 GLY A N 1
ATOM 555 C CA . GLY A 1 74 ? -44.028 8.181 111.888 1.00 48.66 74 GLY A CA 1
ATOM 556 C C . GLY A 1 74 ? -44.651 7.588 110.616 1.00 48.66 74 GLY A C 1
ATOM 557 O O . GLY A 1 74 ? -44.056 7.686 109.540 1.00 48.66 74 GLY A O 1
ATOM 558 N N . CYS A 1 75 ? -45.862 7.026 110.703 1.00 53.66 75 CYS A N 1
ATOM 559 C CA . CYS A 1 75 ? -46.578 6.486 109.543 1.00 53.66 75 CYS A CA 1
ATOM 560 C C . CYS A 1 75 ? -47.055 7.589 108.586 1.00 53.66 75 CYS A C 1
ATOM 562 O O . CYS A 1 75 ? -46.896 7.453 107.373 1.00 53.66 75 CYS A O 1
ATOM 564 N N . VAL A 1 76 ? -47.578 8.701 109.115 1.00 56.84 76 VAL A N 1
ATOM 565 C CA . VAL A 1 76 ? -48.047 9.838 108.300 1.00 56.84 76 VAL A CA 1
ATOM 566 C C . VAL A 1 76 ? -46.882 10.514 107.568 1.00 56.84 76 VAL A C 1
ATOM 568 O O . VAL A 1 76 ? -46.953 10.714 106.356 1.00 56.84 76 VAL A O 1
ATOM 571 N N . MET A 1 77 ? -45.762 10.767 108.254 1.00 53.56 77 MET A N 1
ATOM 572 C CA . MET A 1 77 ? -44.562 11.340 107.625 1.00 53.56 77 MET A CA 1
ATOM 573 C C . MET A 1 77 ? -43.952 10.407 106.568 1.00 53.56 77 MET A C 1
ATOM 575 O O . MET A 1 77 ? -43.508 10.862 105.513 1.00 53.56 77 MET A O 1
ATOM 579 N N . SER A 1 78 ? -43.978 9.090 106.806 1.00 58.25 78 SER A N 1
ATOM 580 C CA . SER A 1 78 ? -43.525 8.095 105.823 1.00 58.25 78 SER A CA 1
ATOM 581 C C . SER A 1 78 ? -44.419 8.068 104.579 1.00 58.25 78 SER A C 1
ATOM 583 O O . SER A 1 78 ? -43.910 7.934 103.467 1.00 58.25 78 SER A O 1
ATOM 585 N N . ARG A 1 79 ? -45.737 8.251 104.737 1.00 59.75 79 ARG A N 1
ATOM 586 C CA . ARG A 1 79 ? -46.689 8.350 103.620 1.00 59.75 79 ARG A CA 1
ATOM 587 C C . ARG A 1 79 ? -46.435 9.593 102.768 1.00 59.75 79 ARG A C 1
ATOM 589 O O . ARG A 1 79 ? -46.358 9.469 101.549 1.00 59.75 79 ARG A O 1
ATOM 596 N N . ALA A 1 80 ? -46.231 10.753 103.391 1.00 63.75 80 ALA A N 1
ATOM 597 C CA . ALA A 1 80 ? -45.901 11.987 102.676 1.00 63.75 80 ALA A CA 1
ATOM 598 C C . ALA A 1 80 ? -44.569 11.868 101.907 1.00 63.75 80 ALA A C 1
ATOM 600 O O . ALA A 1 80 ? -44.473 12.261 100.743 1.00 63.75 80 ALA A O 1
ATOM 601 N N . TYR A 1 81 ? -43.550 11.250 102.520 1.00 63.75 81 TYR A N 1
ATOM 602 C CA . TYR A 1 81 ? -42.264 10.990 101.865 1.00 63.75 81 TYR A CA 1
ATOM 603 C C . TYR A 1 81 ? -42.385 10.034 100.666 1.00 63.75 81 TYR A C 1
ATOM 605 O O . TYR A 1 81 ? -41.748 10.259 99.634 1.00 63.75 81 TYR A O 1
ATOM 613 N N . LEU A 1 82 ? -43.197 8.977 100.786 1.00 65.25 82 LEU A N 1
ATOM 614 C CA . LEU A 1 82 ? -43.435 8.026 99.698 1.00 65.25 82 LEU A CA 1
ATOM 615 C C . LEU A 1 82 ? -44.243 8.649 98.558 1.00 65.25 82 LEU A C 1
ATOM 617 O O . LEU A 1 82 ? -43.847 8.475 97.411 1.00 65.25 82 LEU A O 1
ATOM 621 N N . SER A 1 83 ? -45.280 9.436 98.860 1.00 70.19 83 SER A N 1
ATOM 622 C CA . SER A 1 83 ? -46.066 10.161 97.849 1.00 70.19 83 SER A CA 1
ATOM 623 C C . SER A 1 83 ? -45.169 11.051 96.990 1.00 70.19 83 SER A C 1
ATOM 625 O O . SER A 1 83 ? -45.133 10.914 95.774 1.00 70.19 83 SER A O 1
ATOM 627 N N . LYS A 1 84 ? -44.308 11.851 97.632 1.00 70.25 84 LYS A N 1
ATOM 628 C CA . LYS A 1 84 ? -43.354 12.725 96.935 1.00 70.25 84 LYS A CA 1
ATOM 629 C C . LYS A 1 84 ? -42.346 11.961 96.066 1.00 70.25 84 LYS A C 1
ATOM 631 O O . LYS A 1 84 ? -41.804 12.517 95.110 1.00 70.25 84 LYS A O 1
ATOM 636 N N . LYS A 1 85 ? -42.015 10.712 96.417 1.00 71.38 85 LYS A N 1
ATOM 637 C CA . LYS A 1 85 ? -41.169 9.856 95.571 1.00 71.38 85 LYS A CA 1
ATOM 638 C C . LYS A 1 85 ? -41.938 9.289 94.382 1.00 71.38 85 LYS A C 1
ATOM 640 O O . LYS A 1 85 ? -41.339 9.210 93.314 1.00 71.38 85 LYS A O 1
ATOM 645 N N . THR A 1 86 ? -43.208 8.939 94.555 1.00 72.62 86 THR A N 1
ATOM 646 C CA . THR A 1 86 ? -44.085 8.495 93.466 1.00 72.62 86 THR A CA 1
ATOM 647 C C . THR A 1 86 ? -44.245 9.592 92.416 1.00 72.62 86 THR A C 1
ATOM 649 O O . THR A 1 86 ? -43.936 9.344 91.257 1.00 72.62 86 THR A O 1
ATOM 652 N N . ASP A 1 87 ? -44.516 10.835 92.823 1.00 73.88 87 ASP A N 1
ATOM 653 C CA . ASP A 1 87 ? -44.672 11.964 91.887 1.00 73.88 87 ASP A CA 1
ATOM 654 C C . ASP A 1 87 ? -43.417 12.193 91.020 1.00 73.88 87 ASP A C 1
ATOM 656 O O . ASP A 1 87 ? -43.487 12.551 89.844 1.00 73.88 87 ASP A O 1
ATOM 660 N N . LYS A 1 88 ? -42.225 11.962 91.592 1.00 71.62 88 LYS A N 1
ATOM 661 C CA . LYS A 1 88 ? -40.955 12.042 90.851 1.00 71.62 88 LYS A CA 1
ATOM 662 C C . LYS A 1 88 ? -40.762 10.882 89.878 1.00 71.62 88 LYS A C 1
ATOM 664 O O . LYS A 1 88 ? -40.126 11.081 88.8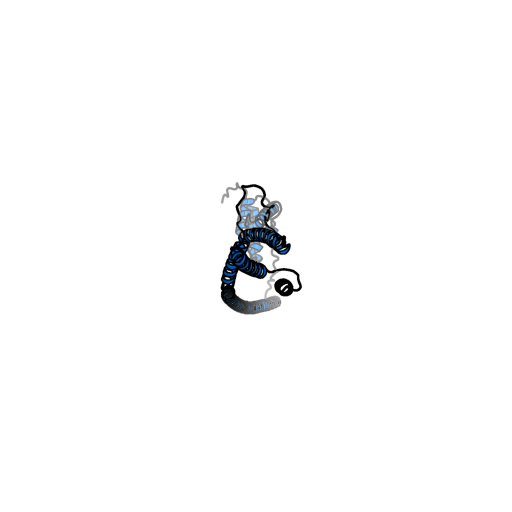48 1.00 71.62 88 LYS A O 1
ATOM 669 N N . ILE A 1 89 ? -41.244 9.688 90.219 1.00 72.62 89 ILE A N 1
ATOM 670 C CA . ILE A 1 89 ? -41.192 8.517 89.338 1.00 72.62 89 ILE A CA 1
ATOM 671 C C . ILE A 1 89 ? -42.139 8.732 88.160 1.00 72.62 89 ILE A C 1
ATOM 673 O O . ILE A 1 89 ? -41.706 8.549 87.027 1.00 72.62 89 ILE A O 1
ATOM 677 N N . ASP A 1 90 ? -43.348 9.231 88.405 1.00 72.88 90 ASP A N 1
ATOM 678 C CA . ASP A 1 90 ? -44.325 9.532 87.354 1.00 72.88 90 ASP A CA 1
ATOM 679 C C . ASP A 1 90 ? -43.813 10.627 86.406 1.00 72.88 90 ASP A C 1
ATOM 681 O O . ASP A 1 90 ? -43.905 10.502 85.185 1.00 72.88 90 ASP A O 1
ATOM 685 N N . ALA A 1 91 ? -43.145 11.657 86.940 1.00 73.56 91 ALA A N 1
ATOM 686 C CA . ALA A 1 91 ? -42.497 12.685 86.123 1.00 73.56 91 ALA A CA 1
ATOM 687 C C . ALA A 1 91 ? -41.342 12.145 85.252 1.00 73.56 91 ALA A C 1
ATOM 689 O O . ALA A 1 91 ? -41.080 12.675 84.171 1.00 73.56 91 ALA A O 1
ATOM 690 N N . VAL A 1 92 ? -40.624 11.113 85.710 1.00 66.25 92 VAL A N 1
ATOM 691 C CA . VAL A 1 92 ? -39.572 10.444 84.923 1.00 66.25 92 VAL A CA 1
ATOM 692 C C . VAL A 1 92 ? -40.184 9.476 83.911 1.00 66.25 92 VAL A C 1
ATOM 694 O O . VAL A 1 92 ? -39.721 9.441 82.774 1.00 66.25 92 VAL A O 1
ATOM 697 N N . ALA A 1 93 ? -41.240 8.750 84.278 1.00 67.25 93 ALA A N 1
ATOM 698 C CA . ALA A 1 93 ? -41.969 7.851 83.388 1.00 67.25 93 ALA A CA 1
ATOM 699 C C . ALA A 1 93 ? -42.565 8.614 82.195 1.00 67.25 93 ALA A C 1
ATOM 701 O O . ALA A 1 93 ? -42.304 8.246 81.052 1.00 67.25 93 ALA A O 1
ATOM 702 N N . GLY A 1 94 ? -43.212 9.760 82.439 1.00 66.94 94 GLY A N 1
ATOM 703 C CA . GLY A 1 94 ? -43.714 10.627 81.367 1.00 66.94 94 GLY A CA 1
ATOM 704 C C . GLY A 1 94 ? -42.609 11.194 80.463 1.00 66.94 94 GLY A C 1
ATOM 705 O O . GLY A 1 94 ? -42.821 11.383 79.267 1.00 66.94 94 GLY A O 1
ATOM 706 N N . ARG A 1 95 ? -41.391 11.415 80.989 1.00 64.12 95 ARG A N 1
ATOM 707 C CA . ARG A 1 95 ? -40.230 11.801 80.163 1.00 64.12 95 ARG A CA 1
ATOM 708 C C . ARG A 1 95 ? -39.700 10.653 79.310 1.00 64.12 95 ARG A C 1
ATOM 710 O O . ARG A 1 95 ? -39.167 10.946 78.251 1.00 64.12 95 ARG A O 1
ATOM 717 N N . VAL A 1 96 ? -39.816 9.400 79.755 1.00 60.41 96 VAL A N 1
ATOM 718 C CA . VAL A 1 96 ? -39.374 8.202 79.017 1.00 60.41 96 VAL A CA 1
ATOM 719 C C . VAL A 1 96 ? -40.373 7.823 77.921 1.00 60.41 96 VAL A C 1
ATOM 721 O O . VAL A 1 96 ? -39.949 7.471 76.823 1.00 60.41 96 VAL A O 1
ATOM 724 N N . GLU A 1 97 ? -41.676 7.961 78.176 1.00 61.00 97 GLU A N 1
ATOM 725 C CA . GLU A 1 97 ? -42.732 7.753 77.170 1.00 61.00 97 GLU A CA 1
ATOM 726 C C . GLU A 1 97 ? -42.701 8.800 76.045 1.00 61.00 97 GLU A C 1
ATOM 728 O O . GLU A 1 97 ? -43.109 8.511 74.925 1.00 61.00 97 GLU A O 1
ATOM 733 N N . GLY A 1 98 ? -42.151 9.991 76.306 1.00 59.38 98 GLY A N 1
ATOM 734 C CA . GLY A 1 98 ? -41.933 11.037 75.302 1.00 59.38 98 GLY A CA 1
ATOM 735 C C . GLY A 1 98 ? -40.599 10.967 74.543 1.00 59.38 98 GLY A C 1
ATOM 736 O O . GLY A 1 98 ? -40.293 11.901 73.801 1.00 59.38 98 GLY A O 1
ATOM 737 N N . LEU A 1 99 ? -39.766 9.932 74.738 1.00 59.75 99 LEU A N 1
ATOM 738 C CA . LEU A 1 99 ? -38.480 9.824 74.034 1.00 59.75 99 LEU A CA 1
ATOM 739 C C . LEU A 1 99 ? -38.639 9.247 72.615 1.00 59.75 99 LEU A C 1
ATOM 741 O O . LEU A 1 99 ? -39.389 8.292 72.417 1.00 59.75 99 LEU A O 1
ATOM 745 N N . PRO A 1 100 ? -37.821 9.701 71.643 1.00 62.69 100 PRO A N 1
ATOM 746 C CA . PRO A 1 100 ? -37.834 9.240 70.246 1.00 62.69 100 PRO A CA 1
ATOM 747 C C . PRO A 1 100 ? -37.356 7.785 70.057 1.00 62.69 100 PRO A C 1
ATOM 749 O O . PRO A 1 100 ? -37.111 7.350 68.937 1.00 62.69 100 PRO A O 1
ATOM 752 N N . ILE A 1 101 ? -37.196 7.017 71.138 1.00 70.38 101 ILE A N 1
ATOM 753 C CA . ILE A 1 101 ? -36.708 5.632 71.124 1.00 70.38 101 ILE A CA 1
ATOM 754 C C . ILE A 1 101 ? -37.734 4.697 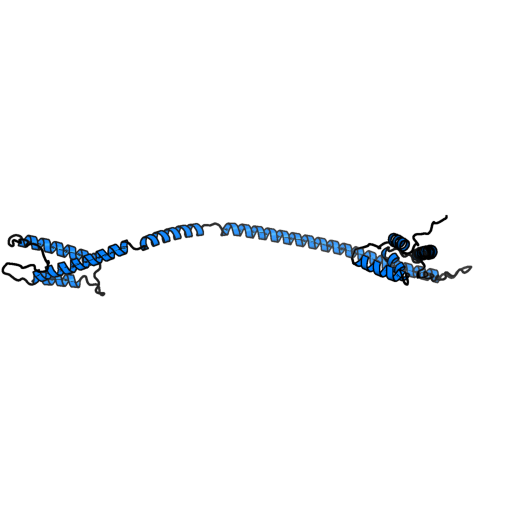70.473 1.00 70.38 101 ILE A C 1
ATOM 756 O O . ILE A 1 101 ? -37.347 3.812 69.716 1.00 70.38 101 ILE A O 1
ATOM 760 N N . GLN A 1 102 ? -39.032 4.909 70.713 1.00 69.19 102 GLN A N 1
ATOM 761 C CA . GLN A 1 102 ? -40.084 4.121 70.057 1.00 69.19 102 GLN A CA 1
ATOM 762 C C . GLN A 1 102 ? -40.119 4.381 68.546 1.00 69.19 102 GLN A C 1
ATOM 764 O O . GLN A 1 102 ? -40.223 3.447 67.757 1.00 69.19 102 GLN A O 1
ATOM 769 N N . GLU A 1 103 ? -39.945 5.638 68.134 1.00 74.12 103 GLU A N 1
ATOM 770 C CA . GLU A 1 103 ? -39.827 6.010 66.721 1.00 74.12 103 GLU A CA 1
ATOM 771 C C . GLU A 1 103 ? -38.571 5.399 66.077 1.00 74.12 103 GLU A C 1
ATOM 773 O O . GLU A 1 103 ? -38.611 4.925 64.942 1.00 74.12 103 GLU A O 1
ATOM 778 N N . LEU A 1 104 ? -37.462 5.343 66.820 1.00 79.25 104 LEU A N 1
ATOM 779 C CA . LEU A 1 104 ? -36.222 4.693 66.395 1.00 79.25 104 LEU A CA 1
ATOM 780 C C . LEU A 1 104 ? -36.394 3.183 66.191 1.00 79.25 104 LEU A C 1
ATOM 782 O O . LEU A 1 104 ? -35.896 2.666 65.196 1.00 79.25 104 LEU A O 1
ATOM 786 N N . LEU A 1 105 ? -37.124 2.495 67.073 1.00 81.12 105 LEU A N 1
ATOM 787 C CA . LEU A 1 105 ? -37.407 1.062 66.934 1.00 81.12 105 LEU A CA 1
ATOM 788 C C . LEU A 1 105 ? -38.224 0.767 65.671 1.00 81.12 105 LEU A C 1
ATOM 790 O O . LEU A 1 105 ? -37.816 -0.061 64.866 1.00 81.12 105 LEU A O 1
ATOM 794 N N . VAL A 1 106 ? -39.290 1.533 65.419 1.00 82.38 106 VAL A N 1
ATOM 795 C CA . VAL A 1 106 ? -40.106 1.377 64.200 1.00 82.38 106 VAL A CA 1
ATOM 796 C C . VAL A 1 106 ? -39.275 1.610 62.930 1.00 82.38 106 VAL A C 1
ATOM 798 O O . VAL A 1 106 ? -39.450 0.924 61.918 1.00 82.38 106 VAL A O 1
ATOM 801 N N . ARG A 1 107 ? -38.337 2.566 62.965 1.00 84.62 107 ARG A N 1
ATOM 802 C CA . ARG A 1 107 ? -37.422 2.831 61.843 1.00 84.62 107 ARG A CA 1
ATOM 803 C C . ARG A 1 107 ? -36.393 1.718 61.647 1.00 84.62 107 ARG A C 1
ATOM 805 O O . ARG A 1 107 ? -36.052 1.446 60.498 1.00 84.62 107 ARG A O 1
ATOM 812 N N . VAL A 1 108 ? -35.924 1.081 62.721 1.00 85.00 108 VAL A N 1
ATOM 813 C CA . VAL A 1 108 ? -35.032 -0.088 62.653 1.00 85.00 108 VAL A CA 1
ATOM 814 C C . VAL A 1 108 ? -35.769 -1.288 62.062 1.00 85.00 108 VAL A C 1
ATOM 816 O O . VAL A 1 108 ? -35.273 -1.850 61.092 1.00 85.00 108 VAL A O 1
ATOM 819 N N . ASP A 1 109 ? -36.985 -1.593 62.519 1.00 87.38 109 ASP A N 1
ATOM 820 C CA . ASP A 1 109 ? -37.794 -2.697 61.977 1.00 87.38 109 ASP A CA 1
ATOM 821 C C . ASP A 1 109 ? -38.088 -2.503 60.478 1.00 87.38 109 ASP A C 1
ATOM 823 O O . ASP A 1 109 ? -37.991 -3.425 59.663 1.00 87.38 109 ASP A O 1
ATOM 827 N N . THR A 1 110 ? -38.392 -1.262 60.080 1.00 86.31 110 THR A N 1
ATOM 828 C CA . THR A 1 110 ? -38.603 -0.899 58.669 1.00 86.31 110 THR A CA 1
ATOM 829 C C . THR A 1 110 ? -37.318 -1.057 57.849 1.00 86.31 110 THR A C 1
ATOM 831 O O . THR A 1 110 ? -37.360 -1.491 56.695 1.00 86.31 110 THR A O 1
ATOM 834 N N . LEU A 1 111 ? -36.163 -0.708 58.422 1.00 83.06 111 LEU A N 1
ATOM 835 C CA . LEU A 1 111 ? -34.869 -0.858 57.765 1.00 83.06 111 LEU A CA 1
ATOM 836 C C . LEU A 1 111 ? -34.488 -2.336 57.615 1.00 83.06 111 LEU A C 1
ATOM 838 O O . LEU A 1 111 ? -34.053 -2.726 56.535 1.00 83.06 111 LEU A O 1
ATOM 842 N N . GLU A 1 112 ? -34.710 -3.161 58.637 1.00 83.19 112 GLU A N 1
ATOM 843 C CA . GLU A 1 112 ? -34.481 -4.608 58.582 1.00 83.19 112 GLU A CA 1
ATOM 844 C C . GLU A 1 112 ? -35.359 -5.283 57.523 1.00 83.19 112 GLU A C 1
ATOM 846 O O . GLU A 1 112 ? -34.858 -6.068 56.716 1.00 83.19 112 GLU A O 1
ATOM 851 N N . ALA A 1 113 ? -36.641 -4.911 57.436 1.00 80.56 113 ALA A N 1
ATOM 852 C CA . ALA A 1 113 ? -37.540 -5.407 56.394 1.00 80.56 113 ALA A CA 1
ATOM 853 C C . ALA A 1 113 ? -37.068 -5.026 54.976 1.00 80.56 113 ALA A C 1
ATOM 855 O O . ALA A 1 113 ? -37.169 -5.825 54.039 1.00 80.56 113 ALA A O 1
ATOM 856 N N . ASN A 1 114 ? -36.521 -3.819 54.807 1.00 75.69 114 ASN A N 1
ATOM 857 C CA . ASN A 1 114 ? -35.976 -3.363 53.529 1.00 75.69 114 ASN A CA 1
ATOM 858 C C . ASN A 1 114 ? -34.654 -4.064 53.180 1.00 75.69 114 ASN A C 1
ATOM 860 O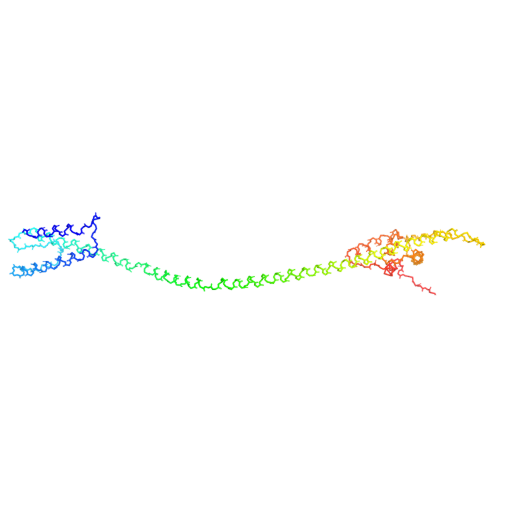 O . ASN A 1 114 ? -34.472 -4.478 52.037 1.00 75.69 114 ASN A O 1
ATOM 864 N N . VAL A 1 115 ? -33.760 -4.262 54.152 1.00 75.69 115 VAL A N 1
ATOM 865 C CA . VAL A 1 115 ? -32.501 -5.005 53.972 1.00 75.69 115 VAL A CA 1
ATOM 866 C C . VAL A 1 115 ? -32.776 -6.471 53.625 1.00 75.69 115 VAL A C 1
ATOM 868 O O . VAL A 1 115 ? -32.168 -6.998 52.694 1.00 75.69 115 VAL A O 1
ATOM 871 N N . GLY A 1 116 ? -33.753 -7.106 54.279 1.00 70.19 116 GLY A N 1
ATOM 872 C CA . GLY A 1 116 ? -34.195 -8.462 53.938 1.00 70.19 116 GLY A CA 1
ATOM 873 C C . GLY A 1 116 ? -34.755 -8.576 52.515 1.00 70.19 116 GLY A C 1
ATOM 874 O O . GLY A 1 116 ? -34.567 -9.593 51.850 1.00 70.19 116 GLY A O 1
ATOM 875 N N . ARG A 1 117 ? -35.389 -7.516 51.997 1.00 65.25 117 ARG A N 1
ATOM 876 C CA . ARG A 1 117 ? -35.865 -7.458 50.604 1.00 65.25 117 ARG A CA 1
ATOM 877 C C . ARG A 1 117 ? -34.723 -7.252 49.601 1.00 65.25 117 ARG A C 1
ATOM 879 O O . ARG A 1 117 ? -34.773 -7.821 48.517 1.00 65.25 117 ARG A O 1
ATOM 886 N N . ILE A 1 118 ? -33.688 -6.491 49.965 1.00 60.16 118 ILE A N 1
ATOM 887 C CA . ILE A 1 118 ? -32.488 -6.272 49.136 1.00 60.16 118 ILE A CA 1
ATOM 888 C C . ILE A 1 118 ? -31.634 -7.548 49.044 1.00 60.16 118 ILE A C 1
ATOM 890 O O . ILE A 1 118 ? -31.098 -7.842 47.979 1.00 60.16 118 ILE A O 1
ATOM 894 N N . GLY A 1 119 ? -31.561 -8.346 50.116 1.00 56.97 119 GLY A N 1
ATOM 895 C CA . GLY A 1 119 ? -30.829 -9.621 50.132 1.00 56.97 119 GLY A CA 1
ATOM 896 C C . GLY A 1 119 ? -31.380 -10.702 49.191 1.00 56.97 119 GLY A C 1
ATOM 897 O O . GLY A 1 119 ? -30.675 -11.664 48.909 1.00 56.97 119 GLY A O 1
ATOM 898 N N . ASN A 1 120 ? -32.603 -10.531 48.677 1.00 54.62 120 ASN A N 1
ATOM 899 C CA . ASN A 1 120 ? -33.245 -11.436 47.718 1.00 54.62 120 ASN A CA 1
ATOM 900 C C . ASN A 1 120 ? -33.234 -10.894 46.276 1.00 54.62 120 ASN A C 1
ATOM 902 O O . ASN A 1 120 ? -33.964 -11.395 45.424 1.00 54.62 120 ASN A O 1
ATOM 906 N N . PHE A 1 121 ? -32.447 -9.855 45.981 1.00 52.41 121 PHE A N 1
ATOM 907 C CA . PHE A 1 121 ? -32.254 -9.418 44.602 1.00 52.41 121 PHE A CA 1
ATOM 908 C C . PHE A 1 121 ? -31.325 -10.418 43.895 1.00 52.41 121 PHE A C 1
ATOM 910 O O . PHE A 1 121 ? -30.159 -10.543 44.265 1.00 52.41 121 PHE A O 1
ATOM 917 N N . GLU A 1 122 ? -31.865 -11.138 42.907 1.00 55.31 122 GLU A N 1
ATOM 918 C CA . GLU A 1 122 ? -31.276 -12.207 42.071 1.00 55.31 122 GLU A CA 1
ATOM 919 C C . GLU A 1 122 ? -30.062 -11.757 41.224 1.00 55.31 122 GLU A C 1
ATOM 921 O O . GLU A 1 122 ? -29.978 -11.972 40.013 1.00 55.31 122 GLU A O 1
ATOM 926 N N . TYR A 1 123 ? -29.091 -11.090 41.839 1.00 53.03 123 TYR A N 1
ATOM 927 C CA . TYR A 1 123 ? -27.907 -10.586 41.157 1.00 53.03 123 TYR A CA 1
ATOM 928 C C . TYR A 1 123 ? -26.882 -11.701 40.888 1.00 53.03 123 TYR A C 1
ATOM 930 O O . TYR A 1 123 ? -26.134 -11.624 39.920 1.00 53.03 123 TYR A O 1
ATOM 938 N N . GLY A 1 124 ? -26.870 -12.766 41.701 1.00 57.84 124 GLY A N 1
ATOM 939 C CA . GLY A 1 124 ? -25.933 -13.890 41.568 1.00 57.84 124 GLY A CA 1
ATOM 940 C C . GLY A 1 124 ? -26.227 -14.819 40.384 1.00 57.84 124 GLY A C 1
ATOM 941 O O . GLY A 1 124 ? -25.333 -15.091 39.581 1.00 57.84 124 GLY A O 1
ATOM 942 N N . ASP A 1 125 ? -27.479 -15.255 40.232 1.00 63.03 125 ASP A N 1
ATOM 943 C CA . ASP A 1 125 ? -27.856 -16.244 39.210 1.00 63.03 125 ASP A CA 1
ATOM 944 C C . ASP A 1 125 ? -27.836 -15.644 37.794 1.00 63.03 125 ASP A C 1
ATOM 946 O O . ASP A 1 125 ? -27.355 -16.271 36.846 1.00 63.03 125 ASP A O 1
ATOM 950 N N . SER A 1 126 ? -28.247 -14.378 37.663 1.00 68.81 126 SER A N 1
ATOM 951 C CA . SER A 1 126 ? -28.177 -13.631 36.399 1.00 68.81 126 SER A CA 1
ATOM 952 C C . SER A 1 126 ? -26.733 -13.363 35.947 1.00 68.81 126 SER A C 1
ATOM 954 O O . SER A 1 126 ? -26.438 -13.410 34.750 1.00 68.81 126 SER A O 1
ATOM 956 N N . LEU A 1 127 ? -25.807 -13.114 36.884 1.00 76.25 127 LEU A N 1
ATOM 957 C CA . LEU A 1 127 ? -24.388 -12.916 36.568 1.00 76.25 127 LEU A CA 1
ATOM 958 C C . LEU A 1 127 ? -23.696 -14.219 36.160 1.00 76.25 127 LEU A C 1
ATOM 960 O O . LEU A 1 127 ? -22.880 -14.205 35.241 1.00 76.25 127 LEU A O 1
ATOM 964 N N . SER A 1 128 ? -24.028 -15.341 36.802 1.00 84.50 128 SER A N 1
ATOM 965 C CA . SER A 1 128 ? -23.433 -16.643 36.481 1.00 84.50 128 SER A CA 1
ATOM 966 C C . SER A 1 128 ? -23.740 -17.075 35.042 1.00 84.50 128 SER A C 1
ATOM 968 O O . SER A 1 128 ? -22.826 -17.445 34.301 1.00 84.50 128 SER A O 1
ATOM 970 N N . GLY A 1 129 ? -24.996 -16.937 34.602 1.00 85.69 129 GLY A N 1
ATOM 971 C CA . GLY A 1 129 ? -25.386 -17.235 33.220 1.00 85.69 129 GLY A CA 1
ATOM 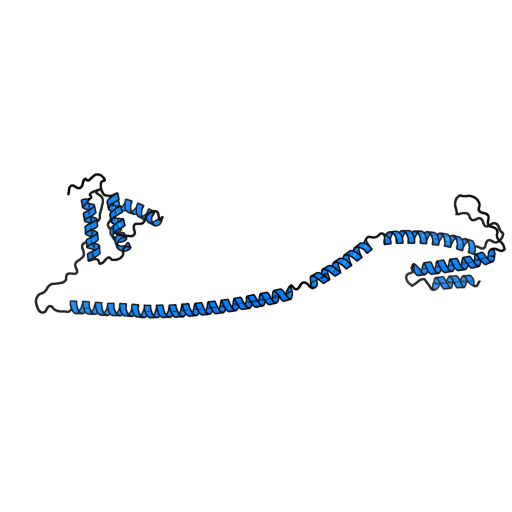972 C C . GLY A 1 129 ? -24.711 -16.318 32.193 1.00 85.69 129 GLY A C 1
ATOM 973 O O . GLY A 1 129 ? -24.279 -16.780 31.136 1.00 85.69 129 GLY A O 1
ATOM 974 N N . PHE A 1 130 ? -24.558 -15.029 32.517 1.00 79.81 130 PHE A N 1
ATOM 975 C CA . PHE A 1 130 ? -23.850 -14.076 31.658 1.00 79.81 130 PHE A CA 1
ATOM 976 C C . PHE A 1 130 ? -22.357 -14.410 31.522 1.00 79.81 130 PHE A C 1
ATOM 978 O O . PHE A 1 130 ? -21.824 -14.382 30.412 1.00 79.81 130 PHE A O 1
ATOM 985 N N . VAL A 1 131 ? -21.691 -14.769 32.624 1.00 89.06 131 VAL A N 1
ATOM 986 C CA . VAL A 1 131 ? -20.278 -15.180 32.620 1.00 89.06 131 VAL A CA 1
ATOM 987 C C . VAL A 1 131 ? -20.083 -16.438 31.777 1.00 89.06 131 VAL A C 1
ATOM 989 O O . VAL A 1 131 ? -19.225 -16.434 30.898 1.00 89.06 131 VAL A O 1
ATOM 992 N N . ALA A 1 132 ? -20.922 -17.463 31.956 1.00 90.00 132 ALA A N 1
ATOM 993 C CA . ALA A 1 132 ? -20.851 -18.691 31.164 1.00 90.00 132 ALA A CA 1
ATOM 994 C C . ALA A 1 132 ? -21.075 -18.434 29.661 1.00 90.00 132 ALA A C 1
ATOM 996 O O . ALA A 1 132 ? -20.385 -18.997 28.811 1.00 90.00 132 ALA A O 1
ATOM 997 N N . HIS A 1 133 ? -22.011 -17.543 29.313 1.00 91.19 133 HIS A N 1
ATOM 998 C CA . HIS A 1 133 ? -22.239 -17.147 27.924 1.00 91.19 133 HIS A CA 1
ATOM 999 C C . HIS A 1 133 ? -21.027 -16.421 27.320 1.00 91.19 133 HIS A C 1
ATOM 1001 O O . HIS A 1 133 ? -20.622 -16.719 26.195 1.00 91.19 133 HIS A O 1
ATOM 1007 N N . MET A 1 134 ? -20.432 -15.483 28.061 1.00 92.81 134 MET A N 1
ATOM 1008 C CA . MET A 1 134 ? -19.237 -14.763 27.618 1.00 92.81 134 MET A CA 1
ATOM 1009 C C . MET A 1 134 ? -18.035 -15.695 27.466 1.00 92.81 134 MET A C 1
ATOM 1011 O O . MET A 1 134 ? -17.319 -15.594 26.475 1.00 92.81 134 MET A O 1
ATOM 1015 N N . GLU A 1 135 ? -17.845 -16.634 28.390 1.00 94.62 135 GLU A N 1
ATOM 1016 C CA . GLU A 1 135 ? -16.798 -17.654 28.313 1.00 94.62 135 GLU A CA 1
ATOM 1017 C C . GLU A 1 135 ? -16.964 -18.542 27.071 1.00 94.62 135 GLU A C 1
ATOM 1019 O O . GLU A 1 135 ? -16.010 -18.743 26.321 1.00 94.62 135 GLU A O 1
ATOM 1024 N N . GLY A 1 136 ? -18.195 -18.975 26.771 1.00 95.62 136 GLY A N 1
ATOM 1025 C CA . GLY A 1 136 ? -18.506 -19.696 25.534 1.00 95.62 136 GLY A CA 1
ATOM 1026 C C . GLY A 1 136 ? -18.135 -18.903 24.276 1.00 95.62 136 GLY A C 1
ATOM 1027 O O . GLY A 1 136 ? -17.473 -19.435 23.385 1.00 95.62 136 GLY A O 1
ATOM 1028 N N . ARG A 1 137 ? -18.484 -17.611 24.229 1.00 95.31 137 ARG A N 1
ATOM 1029 C CA . ARG A 1 137 ? -18.145 -16.727 23.099 1.00 95.31 137 ARG A CA 1
ATOM 1030 C C . ARG A 1 137 ? -16.645 -16.485 22.955 1.00 95.31 137 ARG A C 1
ATOM 1032 O O . ARG A 1 137 ? -16.159 -16.374 21.834 1.00 95.31 137 ARG A O 1
ATOM 1039 N N . VAL A 1 138 ? -15.914 -16.385 24.063 1.00 96.56 138 VAL A N 1
ATOM 1040 C CA . VAL A 1 138 ? -14.450 -16.244 24.047 1.00 96.56 138 VAL A CA 1
ATOM 1041 C C . VAL A 1 138 ? -13.800 -17.510 23.494 1.00 96.56 138 VAL A C 1
ATOM 1043 O O . VAL A 1 138 ? -12.925 -17.407 22.641 1.00 96.56 138 VAL A O 1
ATOM 1046 N N . ASN A 1 139 ? -14.272 -18.691 23.895 1.00 96.38 139 ASN A N 1
ATOM 1047 C CA . ASN A 1 139 ? -13.750 -19.964 23.394 1.00 96.38 139 ASN A CA 1
ATOM 1048 C C . ASN A 1 139 ? -14.057 -20.184 21.902 1.00 96.38 139 ASN A C 1
ATOM 1050 O O . ASN A 1 139 ? -13.209 -20.679 21.157 1.00 96.38 139 ASN A O 1
ATOM 1054 N N . GLU A 1 140 ? -15.248 -19.795 21.440 1.00 97.06 140 GLU A N 1
ATOM 1055 C CA . GLU A 1 140 ? -15.605 -19.822 20.015 1.00 97.06 140 GLU A CA 1
ATOM 1056 C C . GLU A 1 140 ? -14.735 -18.854 19.199 1.00 97.06 140 GLU A C 1
ATOM 1058 O O . GLU A 1 140 ? -14.258 -19.199 18.113 1.00 97.06 140 GLU A O 1
ATOM 1063 N N . LEU A 1 141 ? -14.484 -17.657 19.740 1.00 97.00 141 LEU A N 1
ATOM 1064 C CA . LEU A 1 141 ? -13.605 -16.671 19.122 1.00 97.00 141 LEU A CA 1
ATOM 1065 C C . LEU A 1 141 ? -12.160 -17.178 19.034 1.00 97.00 141 LEU A C 1
ATOM 1067 O O . LEU A 1 141 ? -11.561 -17.066 17.968 1.00 97.00 141 LEU A O 1
ATOM 1071 N N . ASP A 1 142 ? -11.623 -17.763 20.106 1.00 97.62 142 ASP A N 1
ATOM 1072 C CA . ASP A 1 142 ? -10.279 -18.357 20.137 1.00 97.62 142 ASP A CA 1
ATOM 1073 C C . ASP A 1 142 ? -10.144 -19.492 19.110 1.00 97.62 142 ASP A C 1
ATOM 1075 O O . ASP A 1 142 ? -9.220 -19.509 18.294 1.00 97.62 142 ASP A O 1
ATOM 1079 N N . SER A 1 143 ? -11.146 -20.375 19.055 1.00 97.44 143 SER A N 1
ATOM 1080 C CA . SER A 1 143 ? -11.207 -21.461 18.070 1.00 97.44 143 SER A CA 1
ATOM 1081 C C . SER A 1 143 ? -11.217 -20.921 16.637 1.00 97.44 143 SER A C 1
ATOM 1083 O O . SER A 1 143 ? -10.458 -21.384 15.787 1.00 97.44 143 SER A O 1
ATOM 1085 N N . SER A 1 144 ? -12.027 -19.890 16.376 1.00 96.69 144 SER A N 1
ATOM 1086 C CA . SER A 1 144 ? -12.115 -19.244 15.062 1.00 96.69 144 SER A CA 1
ATOM 1087 C C . SER A 1 144 ? -10.801 -18.562 14.670 1.00 96.69 144 SER A C 1
ATOM 1089 O O . SER A 1 144 ? -10.355 -18.677 13.528 1.00 96.69 144 SER A O 1
ATOM 1091 N N . GLN A 1 145 ? -10.150 -17.873 15.612 1.00 97.81 145 GLN A N 1
ATOM 1092 C CA . GLN A 1 145 ? -8.845 -17.244 15.396 1.00 97.81 145 GLN A CA 1
ATOM 1093 C C . GLN A 1 145 ? -7.769 -18.278 15.069 1.00 97.81 145 GLN A C 1
ATOM 1095 O O . GLN A 1 145 ? -6.978 -18.065 14.148 1.00 97.81 145 GLN A O 1
ATOM 1100 N N . LYS A 1 146 ? -7.766 -19.415 15.772 1.00 98.00 146 LYS A N 1
ATOM 1101 C CA . LYS A 1 146 ? -6.848 -20.520 15.500 1.00 98.00 146 LYS A CA 1
ATOM 1102 C C . LYS A 1 146 ? -7.029 -21.077 14.087 1.00 98.00 146 LYS A C 1
ATOM 1104 O O . LYS A 1 146 ? -6.042 -21.206 13.367 1.00 98.00 146 LYS A O 1
ATOM 1109 N N . THR A 1 147 ? -8.267 -21.324 13.657 1.00 97.94 147 THR A N 1
ATOM 1110 C CA . THR A 1 147 ? -8.554 -21.788 12.290 1.00 97.94 147 THR A CA 1
ATOM 1111 C C . THR A 1 147 ? -8.094 -20.782 11.233 1.00 97.94 147 THR A C 1
ATOM 1113 O O . THR A 1 147 ? -7.476 -21.169 10.244 1.00 97.94 147 THR A O 1
ATOM 1116 N N . LEU A 1 148 ? -8.334 -19.483 11.441 1.00 98.00 148 LEU A N 1
ATOM 1117 C CA . LEU A 1 148 ? -7.859 -18.450 10.514 1.00 98.00 148 LEU A CA 1
ATOM 1118 C C . LEU A 1 148 ? -6.327 -18.413 10.424 1.00 98.00 148 LEU A C 1
ATOM 1120 O O . LEU A 1 148 ? -5.786 -18.255 9.330 1.00 98.00 148 LEU A O 1
ATOM 1124 N N . LEU A 1 149 ? -5.621 -18.580 11.546 1.00 98.12 149 LEU A N 1
ATOM 1125 C CA . LEU A 1 149 ? -4.157 -18.644 11.565 1.00 98.12 149 LEU A CA 1
ATOM 1126 C C . LEU A 1 149 ? -3.619 -19.870 10.825 1.00 98.12 149 LEU A C 1
ATOM 1128 O O . LEU A 1 149 ? -2.642 -19.743 10.089 1.00 98.12 149 LEU A O 1
ATOM 1132 N N . GLU A 1 150 ? -4.248 -21.034 10.989 1.00 97.94 150 GLU A N 1
ATOM 1133 C CA . GLU A 1 150 ? -3.895 -22.252 10.248 1.00 97.94 150 GLU A CA 1
ATOM 1134 C C . GLU A 1 150 ? -4.054 -22.034 8.736 1.00 97.94 150 GLU A C 1
ATOM 1136 O O . GLU A 1 150 ? -3.097 -22.233 7.992 1.00 97.94 150 GLU A O 1
ATOM 1141 N N . MET A 1 151 ? -5.184 -21.477 8.287 1.00 97.12 151 MET A N 1
ATOM 1142 C CA . MET A 1 151 ? -5.407 -21.161 6.868 1.00 97.12 151 MET A CA 1
ATOM 1143 C C . MET A 1 151 ? -4.387 -20.160 6.303 1.00 97.12 151 MET A C 1
ATOM 1145 O O . MET A 1 151 ? -3.934 -20.304 5.166 1.00 97.12 151 MET A O 1
ATOM 1149 N N . ILE A 1 152 ? -4.025 -19.130 7.076 1.00 97.81 152 ILE A N 1
ATOM 1150 C CA . ILE A 1 152 ? -3.005 -18.150 6.673 1.00 97.81 152 ILE A CA 1
ATOM 1151 C C . ILE A 1 152 ? -1.633 -18.819 6.560 1.00 97.81 152 ILE A C 1
ATOM 1153 O O . ILE A 1 152 ? -0.889 -18.529 5.621 1.00 97.81 152 ILE A O 1
ATOM 1157 N N . ASN A 1 153 ? -1.291 -19.704 7.496 1.00 97.62 153 ASN A N 1
ATOM 1158 C CA . ASN A 1 153 ? -0.025 -20.430 7.473 1.00 97.62 153 ASN A CA 1
ATOM 1159 C C . ASN A 1 153 ? 0.057 -21.387 6.283 1.00 97.62 153 ASN A C 1
ATOM 1161 O O . ASN A 1 153 ? 1.080 -21.382 5.599 1.00 97.62 153 ASN A O 1
ATOM 1165 N N . ASP A 1 154 ? -1.012 -22.131 5.997 1.00 97.62 154 ASP A N 1
ATOM 1166 C CA . ASP A 1 154 ? -1.091 -23.025 4.839 1.00 97.62 154 ASP A CA 1
ATOM 1167 C C . ASP A 1 154 ? -0.912 -22.237 3.536 1.00 97.62 154 ASP A C 1
ATOM 1169 O O . ASP A 1 154 ? -0.018 -22.525 2.740 1.00 97.62 154 ASP A O 1
ATOM 1173 N N . MET A 1 155 ? -1.666 -21.147 3.368 1.00 97.25 155 MET A N 1
ATOM 1174 C CA . MET A 1 155 ? -1.572 -20.293 2.182 1.00 97.25 155 MET A CA 1
ATOM 1175 C C . MET A 1 155 ? -0.187 -19.640 2.042 1.00 97.25 155 MET A C 1
ATOM 1177 O O . MET A 1 155 ? 0.363 -19.550 0.945 1.00 97.25 155 MET A O 1
ATOM 1181 N N . SER A 1 156 ? 0.409 -19.198 3.152 1.00 96.81 156 SER A N 1
ATOM 1182 C CA . SER A 1 156 ? 1.779 -18.668 3.190 1.00 96.81 156 SER A CA 1
ATOM 1183 C C . SER A 1 156 ? 2.814 -19.730 2.799 1.00 96.81 156 SER A C 1
ATOM 1185 O O . SER A 1 156 ? 3.787 -19.424 2.102 1.00 96.81 156 SER A O 1
ATOM 1187 N N . GLY A 1 157 ? 2.595 -20.982 3.207 1.00 97.44 157 GLY A N 1
ATOM 1188 C CA . GLY A 1 157 ? 3.376 -22.141 2.785 1.00 97.44 157 GLY A CA 1
ATOM 1189 C C . GLY A 1 157 ? 3.312 -22.358 1.274 1.00 97.44 157 GLY A C 1
ATOM 1190 O O . GLY A 1 157 ? 4.360 -22.413 0.627 1.00 97.44 157 GLY A O 1
ATOM 1191 N N . ASP A 1 158 ? 2.109 -22.386 0.703 1.00 97.44 158 ASP A N 1
ATOM 1192 C CA . ASP A 1 158 ? 1.888 -22.569 -0.739 1.00 97.44 158 ASP A CA 1
ATOM 1193 C C . ASP A 1 158 ? 2.521 -21.446 -1.574 1.00 97.44 158 ASP A C 1
ATOM 1195 O O . ASP A 1 158 ? 3.186 -21.695 -2.590 1.00 97.44 158 ASP A O 1
ATOM 1199 N N . PHE A 1 159 ? 2.383 -20.192 -1.127 1.00 96.50 159 PHE A N 1
ATOM 1200 C CA . PHE A 1 159 ? 3.043 -19.056 -1.769 1.00 96.50 159 PHE A CA 1
ATOM 1201 C C . PHE A 1 159 ? 4.564 -19.188 -1.729 1.00 96.50 159 PHE A C 1
ATOM 1203 O O . PHE A 1 159 ? 5.224 -18.939 -2.738 1.00 96.50 159 PHE A O 1
ATOM 1210 N N . ARG A 1 160 ? 5.132 -19.604 -0.591 1.00 97.94 160 ARG A N 1
ATOM 1211 C CA . ARG A 1 160 ? 6.577 -19.825 -0.461 1.00 97.94 160 ARG A CA 1
ATOM 1212 C C . ARG A 1 160 ? 7.061 -20.930 -1.392 1.00 97.94 160 ARG A C 1
ATOM 1214 O O . ARG A 1 160 ? 8.050 -20.721 -2.082 1.00 97.94 160 ARG A O 1
ATOM 1221 N N . ALA A 1 161 ? 6.350 -22.055 -1.460 1.00 97.75 161 ALA A N 1
ATOM 1222 C CA . ALA A 1 161 ? 6.687 -23.148 -2.367 1.00 97.75 161 ALA A CA 1
ATOM 1223 C C . ALA A 1 161 ? 6.666 -22.689 -3.835 1.00 97.75 161 ALA A C 1
ATOM 1225 O O . ALA A 1 161 ? 7.581 -22.991 -4.600 1.00 97.75 161 ALA A O 1
ATOM 1226 N N . THR A 1 162 ? 5.665 -21.890 -4.214 1.00 96.88 162 THR A N 1
ATOM 1227 C CA . THR A 1 162 ? 5.574 -21.309 -5.561 1.00 96.88 162 THR A CA 1
ATOM 1228 C C . THR A 1 162 ? 6.736 -20.353 -5.843 1.00 96.88 162 THR A C 1
ATOM 1230 O O . THR A 1 162 ? 7.337 -20.410 -6.916 1.00 96.88 162 THR A O 1
ATOM 1233 N N . LEU A 1 163 ? 7.091 -19.494 -4.881 1.00 97.56 163 LEU A N 1
ATOM 1234 C CA . LEU A 1 163 ? 8.238 -18.594 -5.007 1.00 97.56 163 LEU A CA 1
ATOM 1235 C C . LEU A 1 163 ? 9.553 -19.363 -5.148 1.00 97.56 163 LEU A C 1
ATOM 1237 O O . LEU A 1 163 ? 10.364 -18.991 -5.991 1.00 97.56 163 LEU A O 1
ATOM 1241 N N . ASP A 1 164 ? 9.756 -20.434 -4.382 1.00 97.31 164 ASP A N 1
ATOM 1242 C CA . ASP A 1 164 ? 10.953 -21.273 -4.485 1.00 97.31 164 ASP A CA 1
ATOM 1243 C C . ASP A 1 164 ? 11.069 -21.917 -5.873 1.00 97.31 164 ASP A C 1
ATOM 1245 O O . ASP A 1 164 ? 12.153 -21.920 -6.459 1.00 97.31 164 ASP A O 1
ATOM 1249 N N . VAL A 1 165 ? 9.963 -22.413 -6.443 1.00 98.00 165 VAL A N 1
ATOM 1250 C CA . VAL A 1 165 ? 9.942 -22.934 -7.823 1.00 98.00 165 VAL A CA 1
ATOM 1251 C C . VAL A 1 165 ? 10.355 -21.847 -8.814 1.00 98.00 165 VAL A C 1
ATOM 1253 O O . VAL A 1 165 ? 11.290 -22.054 -9.587 1.00 98.00 165 VAL A O 1
ATOM 1256 N N . VAL A 1 166 ? 9.729 -20.669 -8.750 1.00 97.88 166 VAL A N 1
ATOM 1257 C CA . VAL A 1 166 ? 10.029 -19.552 -9.662 1.00 97.88 166 VAL A CA 1
ATOM 1258 C C . VAL A 1 166 ? 11.484 -19.091 -9.527 1.00 97.88 166 VAL A C 1
ATOM 1260 O O . VAL A 1 166 ? 12.154 -18.856 -10.532 1.00 97.88 166 VAL A O 1
ATOM 1263 N N . TRP A 1 167 ? 12.015 -18.990 -8.306 1.00 96.62 167 TRP A N 1
ATOM 1264 C CA . TRP A 1 167 ? 13.415 -18.623 -8.083 1.00 96.62 167 TRP A CA 1
ATOM 1265 C C . TRP A 1 167 ? 14.382 -19.651 -8.665 1.00 96.62 167 TRP A C 1
ATOM 1267 O O . TRP A 1 167 ? 15.352 -19.271 -9.325 1.00 96.62 167 TRP A O 1
ATOM 1277 N N . ASN A 1 168 ? 14.106 -20.940 -8.469 1.00 96.81 168 ASN A N 1
ATOM 1278 C CA . ASN A 1 168 ? 14.916 -22.009 -9.041 1.00 96.81 168 ASN A CA 1
ATOM 1279 C C . ASN A 1 168 ? 14.873 -21.994 -10.577 1.00 96.81 168 ASN A C 1
ATOM 1281 O O . ASN A 1 168 ? 15.916 -22.147 -11.213 1.00 96.81 168 ASN A O 1
ATOM 1285 N N . GLU A 1 169 ? 13.712 -21.728 -11.182 1.00 96.62 169 GLU A N 1
ATOM 1286 C CA . GLU A 1 169 ? 13.584 -21.558 -12.634 1.00 96.62 169 GLU A CA 1
ATOM 1287 C C . GLU A 1 169 ? 14.372 -20.349 -13.153 1.00 96.62 169 GLU A C 1
ATOM 1289 O O . GLU A 1 169 ? 15.042 -20.453 -14.180 1.00 96.62 169 GLU A O 1
ATOM 1294 N N . ILE A 1 170 ? 14.358 -19.213 -12.446 1.00 95.38 170 ILE A N 1
ATOM 1295 C CA . ILE A 1 170 ? 15.164 -18.035 -12.809 1.00 95.38 170 ILE A CA 1
ATOM 1296 C C . ILE A 1 170 ? 16.656 -18.375 -12.777 1.00 95.38 170 ILE A C 1
ATOM 1298 O O . ILE A 1 170 ? 17.390 -18.021 -13.704 1.00 95.38 170 ILE A O 1
ATOM 1302 N N . VAL A 1 171 ? 17.114 -19.069 -11.731 1.00 96.31 171 VAL A N 1
ATOM 1303 C CA . VAL A 1 171 ? 18.512 -19.509 -11.611 1.00 96.31 171 VAL A CA 1
ATOM 1304 C C . VAL A 1 171 ? 18.883 -20.439 -12.768 1.00 96.31 171 VAL A C 1
ATOM 1306 O O . VAL A 1 171 ? 19.912 -20.234 -13.413 1.00 96.31 171 VAL A O 1
ATOM 1309 N N . ASP A 1 172 ? 18.032 -21.411 -13.083 1.00 96.19 172 ASP A N 1
ATOM 1310 C CA . ASP A 1 172 ? 18.225 -22.361 -14.180 1.00 96.19 172 ASP A CA 1
ATOM 1311 C C . ASP A 1 172 ? 18.236 -21.675 -15.561 1.00 96.19 172 ASP A C 1
ATOM 1313 O O . ASP A 1 172 ? 19.149 -21.885 -16.366 1.00 96.19 172 ASP A O 1
ATOM 1317 N N . VAL A 1 173 ? 17.292 -20.765 -15.824 1.00 96.38 173 VAL A N 1
ATOM 1318 C CA . VAL A 1 173 ? 17.275 -19.929 -17.036 1.00 96.38 173 VAL A CA 1
ATOM 1319 C C . VAL A 1 173 ? 18.551 -19.094 -17.140 1.00 96.38 173 VAL A C 1
ATOM 1321 O O . VAL A 1 173 ? 19.143 -19.028 -18.218 1.00 96.38 173 VAL A O 1
ATOM 1324 N N . ASN A 1 174 ? 19.015 -18.496 -16.041 1.00 96.12 174 ASN A N 1
ATOM 1325 C CA . ASN A 1 174 ? 20.242 -17.704 -16.022 1.00 96.12 174 ASN A CA 1
ATOM 1326 C C . ASN A 1 174 ? 21.486 -18.563 -16.327 1.00 96.12 174 ASN A C 1
ATOM 1328 O O . ASN A 1 174 ? 22.341 -18.164 -17.123 1.00 96.12 174 ASN A O 1
ATOM 1332 N N . ILE A 1 175 ? 21.562 -19.779 -15.772 1.00 96.25 175 ILE A N 1
ATOM 1333 C CA . ILE A 1 175 ? 22.619 -20.747 -16.099 1.00 96.25 175 ILE A CA 1
ATOM 1334 C C . ILE A 1 175 ? 22.563 -21.094 -17.592 1.00 96.25 175 ILE A C 1
ATOM 1336 O O . ILE A 1 175 ? 23.575 -20.938 -18.283 1.00 96.25 175 ILE A O 1
ATOM 1340 N N . ARG A 1 176 ? 21.398 -21.487 -18.127 1.00 95.06 176 ARG A N 1
ATOM 1341 C CA . ARG A 1 176 ? 21.230 -21.805 -19.558 1.00 95.06 176 ARG A CA 1
ATOM 1342 C C . ARG A 1 176 ? 21.615 -20.645 -20.471 1.00 95.06 176 ARG A C 1
ATOM 1344 O O . ARG A 1 176 ? 22.300 -20.860 -21.474 1.00 95.06 176 ARG A O 1
ATOM 1351 N N . LEU A 1 177 ? 21.212 -19.423 -20.128 1.00 94.88 177 LEU A N 1
ATOM 1352 C CA . LEU A 1 177 ? 21.561 -18.221 -20.879 1.00 94.88 177 LEU A CA 1
ATOM 1353 C C . LEU A 1 177 ? 23.079 -18.023 -20.905 1.00 94.88 177 LEU A C 1
ATOM 1355 O O . LEU A 1 177 ? 23.654 -17.867 -21.982 1.00 94.88 177 LEU A O 1
ATOM 1359 N N . SER A 1 178 ? 23.744 -18.114 -19.749 1.00 92.62 178 SER A N 1
ATOM 1360 C CA . SER A 1 178 ? 25.202 -17.969 -19.656 1.00 92.62 178 SER A CA 1
ATOM 1361 C C . SER A 1 178 ? 25.952 -19.023 -20.482 1.00 92.62 178 SER A C 1
ATOM 1363 O O . SER A 1 178 ? 26.916 -18.703 -21.184 1.00 92.62 178 SER A O 1
ATOM 1365 N N . LEU A 1 179 ? 25.473 -20.272 -20.472 1.00 92.94 179 LEU A N 1
ATOM 1366 C CA . LEU A 1 179 ? 26.034 -21.359 -21.269 1.00 92.94 179 LEU A CA 1
ATOM 1367 C C . LEU A 1 179 ? 25.843 -21.119 -22.763 1.00 92.94 179 LEU A C 1
ATOM 1369 O O . LEU A 1 179 ? 26.792 -21.297 -23.523 1.00 92.94 179 LEU A O 1
ATOM 1373 N N . THR A 1 180 ? 24.657 -20.670 -23.173 1.00 89.94 180 THR A N 1
ATOM 1374 C CA . THR A 1 180 ? 24.347 -20.367 -24.576 1.00 89.94 180 THR A CA 1
ATOM 1375 C C . THR A 1 180 ? 25.196 -19.203 -25.075 1.00 89.94 180 THR A C 1
ATOM 1377 O O . THR A 1 180 ? 25.807 -19.298 -26.136 1.00 89.94 180 THR A O 1
ATOM 1380 N N . MET A 1 181 ? 25.329 -18.136 -24.283 1.00 88.94 181 MET A N 1
ATOM 1381 C CA . MET A 1 181 ? 26.207 -17.005 -24.597 1.00 88.94 181 MET A CA 1
ATOM 1382 C C . MET A 1 181 ? 27.667 -17.439 -24.742 1.00 88.94 181 MET A C 1
ATOM 1384 O O . MET A 1 181 ? 28.338 -17.023 -25.684 1.00 88.94 181 MET A O 1
ATOM 1388 N N . ARG A 1 182 ? 28.155 -18.315 -23.856 1.00 89.19 182 ARG A N 1
ATOM 1389 C CA . ARG A 1 182 ? 29.510 -18.872 -23.947 1.00 89.19 182 ARG A CA 1
ATOM 1390 C C . ARG A 1 182 ? 29.681 -19.785 -25.161 1.00 89.19 182 ARG A C 1
ATOM 1392 O O . ARG A 1 182 ? 30.706 -19.706 -25.825 1.00 89.19 182 ARG A O 1
ATOM 1399 N N . ALA A 1 183 ? 28.695 -20.623 -25.472 1.00 85.88 183 ALA A N 1
ATOM 1400 C CA . ALA A 1 183 ? 28.720 -21.476 -26.654 1.00 85.88 183 ALA A CA 1
ATOM 1401 C C . ALA A 1 183 ? 28.763 -20.634 -27.934 1.00 85.88 183 ALA A C 1
ATOM 1403 O O . ALA A 1 183 ? 29.615 -20.884 -28.774 1.00 85.88 183 ALA A O 1
ATOM 1404 N N . MET A 1 184 ? 27.929 -19.593 -28.046 1.00 78.12 184 MET A N 1
ATOM 1405 C CA . MET A 1 184 ? 27.951 -18.641 -29.165 1.00 78.12 184 MET A CA 1
ATOM 1406 C C . MET A 1 184 ? 29.282 -17.888 -29.273 1.00 78.12 184 MET A C 1
ATOM 1408 O O . MET A 1 184 ? 29.788 -17.723 -30.375 1.00 78.12 184 MET A O 1
ATOM 1412 N N . ALA A 1 185 ? 29.875 -17.473 -28.149 1.00 77.38 185 ALA A N 1
ATOM 1413 C CA . ALA A 1 185 ? 31.197 -16.842 -28.141 1.00 77.38 185 ALA A CA 1
ATOM 1414 C C . ALA A 1 185 ? 32.320 -17.806 -28.570 1.00 77.38 185 ALA A C 1
ATOM 1416 O O . ALA A 1 185 ? 33.307 -17.375 -29.159 1.00 77.38 185 ALA A O 1
ATOM 1417 N N . ASN A 1 186 ? 32.160 -19.101 -28.288 1.00 78.31 186 ASN A N 1
ATOM 1418 C CA . ASN A 1 186 ? 33.112 -20.152 -28.645 1.00 78.31 186 ASN A CA 1
ATOM 1419 C C . ASN A 1 186 ? 32.858 -20.763 -30.036 1.00 78.31 186 ASN A C 1
ATOM 1421 O O . ASN A 1 186 ? 33.654 -21.594 -30.476 1.00 78.31 186 ASN A O 1
ATOM 1425 N N . GLN A 1 187 ? 31.781 -20.389 -30.738 1.00 72.75 187 GLN A N 1
ATOM 1426 C CA . GLN A 1 187 ? 31.599 -20.780 -32.135 1.00 72.75 187 GLN A CA 1
ATOM 1427 C C . GLN A 1 187 ? 32.644 -20.050 -32.985 1.00 72.75 187 GLN A C 1
ATOM 1429 O O . GLN A 1 187 ? 32.589 -18.836 -33.169 1.00 72.75 187 GLN A O 1
ATOM 1434 N N . VAL A 1 188 ? 33.614 -20.803 -33.505 1.00 53.91 188 VAL A N 1
ATOM 1435 C CA . VAL A 1 188 ? 34.515 -20.320 -34.554 1.00 53.91 188 VAL A CA 1
ATOM 1436 C C . VAL A 1 188 ? 33.678 -20.132 -35.822 1.00 53.91 188 VAL A C 1
ATOM 1438 O O . VAL A 1 188 ? 33.016 -21.087 -36.235 1.00 53.91 188 VAL A O 1
ATOM 1441 N N . PRO A 1 189 ? 33.696 -18.953 -36.470 1.00 52.88 189 PRO A N 1
ATOM 1442 C CA . PRO A 1 189 ? 33.046 -18.779 -37.759 1.00 52.88 189 PRO A CA 1
ATOM 1443 C C . PRO A 1 189 ? 33.706 -19.715 -38.774 1.00 52.88 189 PRO A C 1
ATOM 1445 O O . PRO A 1 189 ? 34.820 -19.462 -39.239 1.00 52.88 189 PRO A O 1
ATOM 1448 N N . VAL A 1 190 ? 33.035 -20.809 -39.135 1.00 55.53 190 VAL A N 1
ATOM 1449 C CA . VAL A 1 190 ? 33.347 -21.526 -40.372 1.00 55.53 190 VAL A CA 1
ATOM 1450 C C . VAL A 1 190 ? 32.863 -20.625 -41.506 1.00 55.53 190 VAL A C 1
ATOM 1452 O O . VAL A 1 190 ? 31.716 -20.689 -41.930 1.00 55.53 190 VAL A O 1
ATOM 1455 N N . GLY A 1 191 ? 33.755 -19.727 -41.929 1.00 54.34 191 GLY A N 1
ATOM 1456 C CA . GLY A 1 191 ? 33.570 -18.815 -43.054 1.00 54.34 191 GLY A CA 1
ATOM 1457 C C . GLY A 1 191 ? 33.055 -17.425 -42.670 1.00 54.34 191 GLY A C 1
ATOM 1458 O O . GLY A 1 191 ? 31.875 -17.243 -42.412 1.00 54.34 191 GLY A O 1
ATOM 1459 N N . GLY A 1 192 ? 33.948 -16.430 -42.728 1.00 45.88 192 GLY A N 1
ATOM 1460 C CA . GLY A 1 192 ? 33.591 -15.011 -42.871 1.00 45.88 192 GLY A CA 1
ATOM 1461 C C . GLY A 1 192 ? 33.110 -14.313 -41.597 1.00 45.88 192 GLY A C 1
ATOM 1462 O O . GLY A 1 192 ? 31.931 -14.283 -41.276 1.00 45.88 192 GLY A O 1
ATOM 1463 N N . THR A 1 193 ? 34.047 -13.689 -40.893 1.00 43.59 193 THR A N 1
ATOM 1464 C CA . THR A 1 193 ? 33.864 -12.891 -39.675 1.00 43.59 193 THR A CA 1
ATOM 1465 C C . THR A 1 193 ? 32.885 -11.716 -39.826 1.00 43.59 193 THR A C 1
ATOM 1467 O O . THR A 1 193 ? 33.125 -10.828 -40.643 1.00 43.59 193 THR A O 1
ATOM 1470 N N . VAL A 1 194 ? 31.904 -11.605 -38.923 1.00 54.00 194 VAL A N 1
ATOM 1471 C CA . VAL A 1 194 ? 31.416 -10.301 -38.438 1.00 54.00 194 VAL A CA 1
ATOM 1472 C C . VAL A 1 194 ? 31.529 -10.306 -36.910 1.00 54.00 194 VAL A C 1
ATOM 1474 O O . VAL A 1 194 ? 30.823 -11.071 -36.253 1.00 54.00 194 VAL A O 1
ATOM 1477 N N . PRO A 1 195 ? 32.432 -9.513 -36.312 1.00 49.00 195 PRO A N 1
ATOM 1478 C CA . PRO A 1 195 ? 32.522 -9.412 -34.866 1.00 49.00 195 PRO A CA 1
ATOM 1479 C C . PRO A 1 195 ? 31.304 -8.639 -34.348 1.00 49.00 195 PRO A C 1
ATOM 1481 O O . PRO A 1 195 ? 31.099 -7.484 -34.715 1.00 49.00 195 P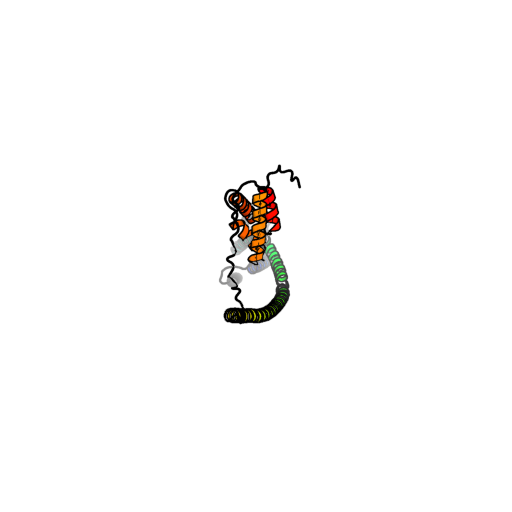RO A O 1
ATOM 1484 N N . VAL A 1 196 ? 30.507 -9.253 -33.470 1.00 48.84 196 VAL A N 1
ATOM 1485 C CA . VAL A 1 196 ? 29.525 -8.518 -32.661 1.00 48.84 196 VAL A CA 1
ATOM 1486 C C . VAL A 1 196 ? 30.312 -7.723 -31.623 1.00 48.84 196 VAL A C 1
ATOM 1488 O O . VAL A 1 196 ? 30.617 -8.188 -30.525 1.00 48.84 196 VAL A O 1
ATOM 1491 N N . THR A 1 197 ? 30.704 -6.513 -32.002 1.00 48.72 197 THR A N 1
ATOM 1492 C CA . THR A 1 197 ? 31.166 -5.487 -31.078 1.00 48.72 197 THR A CA 1
ATOM 1493 C C . THR A 1 197 ? 30.073 -5.277 -30.033 1.00 48.72 197 THR A C 1
ATOM 1495 O O . THR A 1 197 ? 28.935 -4.965 -30.374 1.00 48.72 197 THR A O 1
ATOM 1498 N N . LYS A 1 198 ? 30.400 -5.429 -28.741 1.00 58.12 198 LYS A N 1
ATOM 1499 C CA . LYS A 1 198 ? 29.595 -4.840 -27.663 1.00 58.12 198 LYS A CA 1
ATOM 1500 C C . LYS A 1 198 ? 29.540 -3.339 -27.935 1.00 58.12 198 LYS A C 1
ATOM 1502 O O . LYS A 1 198 ? 30.495 -2.621 -27.642 1.00 58.12 198 LYS A O 1
ATOM 1507 N N . VAL A 1 199 ? 28.463 -2.897 -28.575 1.00 56.19 199 VAL A N 1
ATOM 1508 C CA . VAL A 1 199 ? 28.228 -1.494 -28.895 1.00 56.19 199 VAL A CA 1
ATOM 1509 C C . VAL A 1 199 ? 28.128 -0.767 -27.561 1.00 56.19 199 VAL A C 1
ATOM 1511 O O . VAL A 1 199 ? 27.183 -0.972 -26.803 1.00 56.19 199 VAL A O 1
ATOM 1514 N N . LYS A 1 200 ? 29.139 0.043 -27.235 1.00 66.25 200 LYS A N 1
ATOM 1515 C CA . LYS A 1 200 ? 29.015 1.041 -26.173 1.00 66.25 200 LYS A CA 1
ATOM 1516 C C . LYS A 1 200 ? 27.896 1.975 -26.614 1.00 66.25 200 LYS A C 1
ATOM 1518 O O . LYS A 1 200 ? 28.069 2.705 -27.587 1.00 66.25 200 LYS A O 1
ATOM 1523 N N . VAL A 1 201 ? 26.742 1.879 -25.960 1.00 65.88 201 VAL A N 1
ATOM 1524 C CA . VAL A 1 201 ? 25.617 2.774 -26.228 1.00 65.88 201 VAL A CA 1
ATOM 1525 C C . VAL A 1 201 ? 26.100 4.188 -25.910 1.00 65.88 201 VAL A C 1
ATOM 1527 O O . VAL A 1 201 ? 26.569 4.409 -24.792 1.00 65.88 201 VAL A O 1
ATOM 1530 N N . PRO A 1 202 ? 26.070 5.121 -26.874 1.00 72.06 202 PRO A N 1
ATOM 1531 C CA . PRO A 1 202 ? 26.464 6.493 -26.609 1.00 72.06 202 PRO A CA 1
ATOM 1532 C C . PRO A 1 202 ? 25.519 7.090 -25.564 1.00 72.06 202 PRO A C 1
ATOM 1534 O O . PRO A 1 202 ? 24.300 6.940 -25.659 1.00 72.06 202 PRO A O 1
ATOM 1537 N N . GLU A 1 203 ? 26.090 7.728 -24.546 1.00 79.12 203 GLU A N 1
ATOM 1538 C CA . GLU A 1 203 ? 25.307 8.406 -23.516 1.00 79.12 203 GLU A CA 1
ATOM 1539 C C . GLU A 1 203 ? 24.547 9.599 -24.124 1.00 79.12 203 GLU A C 1
ATOM 1541 O O . GLU A 1 203 ? 25.092 10.285 -24.999 1.00 79.12 203 GLU A O 1
ATOM 1546 N N . PRO A 1 204 ? 23.301 9.863 -23.685 1.00 79.00 204 PRO A N 1
ATOM 1547 C CA . PRO A 1 204 ? 22.536 11.010 -24.148 1.00 79.00 204 PRO A CA 1
ATOM 1548 C C . PRO A 1 204 ? 23.262 12.313 -23.826 1.00 79.00 204 PRO A C 1
ATOM 1550 O O . PRO A 1 204 ? 23.880 12.462 -22.769 1.00 79.00 204 PRO A O 1
ATOM 1553 N N . LYS A 1 205 ? 23.150 13.290 -24.724 1.00 81.88 205 LYS A N 1
ATOM 1554 C CA . LYS A 1 205 ? 23.685 14.626 -24.465 1.00 81.88 205 LYS A CA 1
ATOM 1555 C C . LYS A 1 205 ? 22.877 15.287 -23.342 1.00 81.88 205 LYS A C 1
ATOM 1557 O O . LYS A 1 205 ? 21.649 15.315 -23.440 1.00 81.88 205 LYS A O 1
ATOM 1562 N N . PRO A 1 206 ? 23.527 15.835 -22.300 1.00 80.62 206 PRO A N 1
ATOM 1563 C CA . PRO A 1 206 ? 22.821 16.576 -21.264 1.00 80.62 206 PRO A CA 1
ATOM 1564 C C . PRO A 1 206 ? 22.093 17.797 -21.834 1.00 80.62 206 PRO A C 1
ATOM 1566 O O . PRO A 1 206 ? 22.613 18.483 -22.715 1.00 80.62 206 PRO A O 1
ATOM 1569 N N . PHE A 1 207 ? 20.909 18.093 -21.302 1.00 81.25 207 PHE A N 1
ATOM 1570 C CA . PHE A 1 207 ? 20.136 19.279 -21.670 1.00 81.25 207 PHE A CA 1
ATOM 1571 C C . PHE A 1 207 ? 20.429 20.422 -20.693 1.00 81.25 207 PHE A C 1
ATOM 1573 O O . PHE A 1 207 ? 20.083 20.332 -19.514 1.00 81.25 207 PHE A O 1
ATOM 1580 N N . CYS A 1 208 ? 21.079 21.485 -21.177 1.00 70.75 208 CYS A N 1
ATOM 1581 C CA . CYS A 1 208 ? 21.653 22.556 -20.355 1.00 70.75 208 CYS A CA 1
ATOM 1582 C C . CYS A 1 208 ? 21.160 23.970 -20.712 1.00 70.75 208 CYS A C 1
ATOM 1584 O O . CYS A 1 208 ? 21.906 24.913 -20.531 1.00 70.75 208 CYS A O 1
ATOM 1586 N N . VAL A 1 209 ? 19.909 24.139 -21.162 1.00 68.94 209 VAL A N 1
ATOM 1587 C CA . VAL A 1 209 ? 19.262 25.467 -21.269 1.00 68.94 209 VAL A CA 1
ATOM 1588 C C . VAL A 1 209 ? 19.697 26.310 -22.474 1.00 68.94 209 VAL A C 1
ATOM 1590 O O . VAL A 1 209 ? 20.593 27.142 -22.433 1.00 68.94 209 VAL A O 1
ATOM 1593 N N . VAL A 1 210 ? 18.900 26.211 -23.529 1.00 59.12 210 VAL A N 1
ATOM 1594 C CA . VAL A 1 210 ? 18.395 27.386 -24.249 1.00 59.12 210 VAL A CA 1
ATOM 1595 C C . VAL A 1 210 ? 16.892 27.128 -24.359 1.00 59.12 210 VAL A C 1
ATOM 1597 O O . VAL A 1 210 ? 16.501 25.963 -24.451 1.00 59.12 210 VAL A O 1
ATOM 1600 N N . ARG A 1 211 ? 16.023 28.151 -24.315 1.00 67.81 211 ARG A N 1
ATOM 1601 C CA . ARG A 1 211 ? 14.596 28.020 -24.698 1.00 67.81 211 ARG A CA 1
ATOM 1602 C C . ARG A 1 211 ? 14.481 27.743 -26.202 1.00 67.81 211 ARG A C 1
ATOM 1604 O O . ARG A 1 211 ? 13.901 28.505 -26.967 1.00 67.81 211 ARG A O 1
ATOM 1611 N N . ASP A 1 212 ? 15.143 26.682 -26.621 1.00 75.88 212 ASP A N 1
ATOM 1612 C CA . ASP A 1 212 ? 15.280 26.200 -27.967 1.00 75.88 212 ASP A CA 1
ATOM 1613 C C . ASP A 1 212 ? 14.452 24.926 -28.035 1.00 75.88 212 ASP A C 1
ATOM 1615 O O . ASP A 1 212 ? 14.852 23.855 -27.565 1.00 75.88 212 ASP A O 1
ATOM 1619 N N . ALA A 1 213 ? 13.268 25.070 -28.622 1.00 81.75 213 ALA A N 1
ATOM 1620 C CA . ALA A 1 213 ? 12.368 23.960 -28.875 1.00 81.75 213 ALA A CA 1
ATOM 1621 C C . ALA A 1 213 ? 13.082 22.822 -29.626 1.00 81.75 213 ALA A C 1
ATOM 1623 O O . ALA A 1 213 ? 12.830 21.653 -29.350 1.00 81.75 213 ALA A O 1
ATOM 1624 N N . LYS A 1 214 ? 14.036 23.138 -30.514 1.00 85.00 214 LYS A N 1
ATOM 1625 C CA . LYS A 1 214 ? 14.791 22.140 -31.274 1.00 85.00 214 LYS A CA 1
ATOM 1626 C C . LYS A 1 214 ? 15.747 21.354 -30.383 1.00 85.00 214 LYS A C 1
ATOM 1628 O O . LYS A 1 214 ? 15.810 20.133 -30.494 1.00 85.00 214 LYS A O 1
ATOM 1633 N N . ALA A 1 215 ? 16.483 22.024 -29.497 1.00 85.06 215 ALA A N 1
ATOM 1634 C CA . ALA A 1 215 ? 17.375 21.354 -28.551 1.00 85.06 215 ALA A CA 1
ATOM 1635 C C . ALA A 1 215 ? 16.598 20.447 -27.584 1.00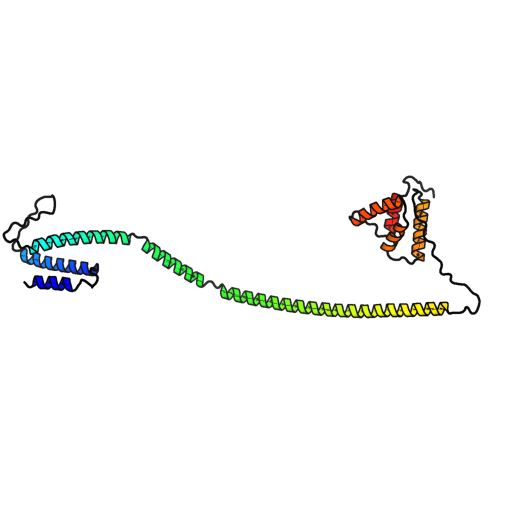 85.06 215 ALA A C 1
ATOM 1637 O O . ALA A 1 215 ? 17.045 19.338 -27.288 1.00 85.06 215 ALA A O 1
ATOM 1638 N N . LEU A 1 216 ? 15.420 20.891 -27.137 1.00 87.69 216 LEU A N 1
ATOM 1639 C CA . LEU A 1 216 ? 14.561 20.113 -26.250 1.00 87.69 216 LEU A CA 1
ATOM 1640 C C . LEU A 1 216 ? 13.948 18.891 -26.945 1.00 87.69 216 LEU A C 1
ATOM 1642 O O . LEU A 1 216 ? 13.979 17.798 -26.385 1.00 87.69 216 LEU A O 1
ATOM 1646 N N . GLU A 1 217 ? 13.428 19.041 -28.164 1.00 88.62 217 GLU A N 1
ATOM 1647 C CA . GLU A 1 217 ? 12.894 17.902 -28.922 1.00 88.62 217 GLU A CA 1
ATOM 1648 C C . GLU A 1 217 ? 13.993 16.900 -29.292 1.00 88.62 217 GLU A C 1
ATOM 1650 O O . GLU A 1 217 ? 13.778 15.695 -29.180 1.00 88.62 217 GLU A O 1
ATOM 1655 N N . ASN A 1 218 ? 15.199 17.370 -29.638 1.00 89.12 218 ASN A N 1
ATOM 1656 C CA . ASN A 1 218 ? 16.346 16.486 -29.859 1.00 89.12 218 ASN A CA 1
ATOM 1657 C C . ASN A 1 218 ? 16.709 15.702 -28.589 1.00 89.12 218 ASN A C 1
ATOM 1659 O O . ASN A 1 218 ? 16.938 14.500 -28.662 1.00 89.12 218 ASN A O 1
ATOM 1663 N N . PHE A 1 219 ? 16.709 16.348 -27.419 1.00 89.62 219 PHE A N 1
ATOM 1664 C CA . PHE A 1 219 ? 16.962 15.683 -26.138 1.00 89.62 219 PHE A CA 1
ATOM 1665 C C . PHE A 1 219 ? 15.907 14.618 -25.808 1.00 89.62 219 PHE A C 1
ATOM 1667 O O . PHE A 1 219 ? 16.250 13.496 -25.430 1.00 89.62 219 PHE A O 1
ATOM 1674 N N . ILE A 1 220 ? 14.624 14.951 -25.983 1.00 91.69 220 ILE A N 1
ATOM 1675 C CA . ILE A 1 220 ? 13.510 14.011 -25.797 1.00 91.69 220 ILE A CA 1
ATOM 1676 C C . ILE A 1 220 ? 13.674 12.814 -26.741 1.00 91.69 220 ILE A C 1
ATOM 1678 O O . ILE A 1 220 ? 13.547 11.668 -26.308 1.00 91.69 220 ILE A O 1
ATOM 1682 N N . PHE A 1 221 ? 13.994 13.069 -28.010 1.00 92.50 221 PHE A N 1
ATOM 1683 C CA . PHE A 1 221 ? 14.194 12.026 -29.008 1.00 92.50 221 PHE A CA 1
ATOM 1684 C C . PHE A 1 221 ? 15.388 11.119 -28.676 1.00 92.50 221 PHE A C 1
ATOM 1686 O O . PHE A 1 221 ? 15.246 9.895 -28.705 1.00 92.50 221 PHE A O 1
ATOM 1693 N N . ASP A 1 222 ? 16.538 11.693 -28.312 1.00 90.12 222 ASP A N 1
ATOM 1694 C CA . ASP A 1 222 ? 17.750 10.950 -27.949 1.00 90.12 222 ASP A CA 1
ATOM 1695 C C . ASP A 1 222 ? 17.500 10.028 -26.745 1.00 90.12 222 ASP A C 1
ATOM 1697 O O . ASP A 1 222 ? 17.903 8.862 -26.757 1.00 90.12 222 ASP A O 1
ATOM 1701 N N . LEU A 1 223 ? 16.764 10.503 -25.734 1.00 92.00 223 LEU A N 1
ATOM 1702 C CA . LEU A 1 223 ? 16.359 9.686 -24.589 1.00 92.00 223 LEU A CA 1
ATOM 1703 C C . LEU A 1 223 ? 15.384 8.571 -24.972 1.00 92.00 223 LEU A C 1
ATOM 1705 O O . LEU A 1 223 ? 15.523 7.449 -24.486 1.00 92.00 223 LEU A O 1
ATOM 1709 N N . GLU A 1 224 ? 14.432 8.824 -25.874 1.00 91.00 224 GLU A N 1
ATOM 1710 C CA . GLU A 1 224 ? 13.528 7.779 -26.368 1.00 91.00 224 GLU A CA 1
ATOM 1711 C C . GLU A 1 224 ? 14.277 6.670 -27.113 1.00 91.00 224 GLU A C 1
ATOM 1713 O O . GLU A 1 224 ? 13.940 5.492 -26.953 1.00 91.00 224 GLU A O 1
ATOM 1718 N N . GLN A 1 225 ? 15.312 7.008 -27.887 1.00 88.94 225 GLN A N 1
ATOM 1719 C CA . GLN A 1 225 ? 16.181 5.998 -28.497 1.00 88.94 225 GLN A CA 1
ATOM 1720 C C . GLN A 1 225 ? 17.026 5.283 -27.443 1.00 88.94 225 GLN A C 1
ATOM 1722 O O . GLN A 1 225 ? 17.133 4.056 -27.470 1.00 88.94 225 GLN A O 1
ATOM 1727 N N . TYR A 1 226 ? 17.560 6.016 -26.467 1.00 87.94 226 TYR A N 1
ATOM 1728 C CA . TYR A 1 226 ? 18.339 5.436 -25.381 1.00 87.94 226 TYR A CA 1
ATOM 1729 C C . TYR A 1 226 ? 17.522 4.423 -24.571 1.00 87.94 226 TYR A C 1
ATOM 1731 O O . TYR A 1 226 ? 17.997 3.315 -24.327 1.00 87.94 226 TYR A O 1
ATOM 1739 N N . PHE A 1 227 ? 16.268 4.728 -24.223 1.00 89.50 227 PHE A N 1
ATOM 1740 C CA . PHE A 1 227 ? 15.376 3.792 -23.530 1.00 89.50 227 PHE A CA 1
ATOM 1741 C C . PHE A 1 227 ? 15.134 2.508 -24.325 1.00 89.50 227 PHE A C 1
ATOM 1743 O O . PHE A 1 227 ? 15.082 1.432 -23.730 1.00 89.50 227 PHE A O 1
ATOM 1750 N N . LYS A 1 228 ? 15.004 2.608 -25.656 1.00 86.31 228 LYS A N 1
ATOM 1751 C CA . LYS A 1 228 ? 14.829 1.443 -26.538 1.00 86.31 228 LYS A CA 1
ATOM 1752 C C . LYS A 1 228 ? 16.079 0.572 -26.563 1.00 86.31 228 LYS A C 1
ATOM 1754 O O . LYS A 1 228 ? 15.972 -0.640 -26.423 1.00 86.31 228 LYS A O 1
ATOM 1759 N N . VAL A 1 229 ? 17.255 1.183 -26.703 1.00 84.12 229 VAL A N 1
ATOM 1760 C CA . VAL A 1 229 ? 18.531 0.452 -26.773 1.00 84.12 229 VAL A CA 1
ATOM 1761 C C . VAL A 1 229 ? 18.905 -0.163 -25.420 1.00 84.12 229 VAL A C 1
ATOM 1763 O O . VAL A 1 229 ? 19.453 -1.259 -25.372 1.00 84.12 229 VAL A O 1
ATOM 1766 N N . THR A 1 230 ? 18.575 0.503 -24.313 1.00 80.81 230 THR A N 1
ATOM 1767 C CA . THR A 1 230 ? 18.853 0.008 -22.953 1.00 80.81 230 THR A CA 1
ATOM 1768 C C . THR A 1 230 ? 17.766 -0.903 -22.384 1.00 80.81 230 THR A C 1
ATOM 1770 O O . THR A 1 230 ? 17.926 -1.406 -21.276 1.00 80.81 230 THR A O 1
ATOM 1773 N N . ASN A 1 231 ? 16.668 -1.131 -23.118 1.00 83.12 231 ASN A N 1
ATOM 1774 C CA . ASN A 1 231 ? 15.485 -1.850 -22.637 1.00 83.12 231 ASN A CA 1
ATOM 1775 C C . ASN A 1 231 ? 14.976 -1.319 -21.278 1.00 83.12 231 ASN A C 1
ATOM 1777 O O . ASN A 1 231 ? 14.609 -2.081 -20.385 1.00 83.12 231 ASN A O 1
ATOM 1781 N N . THR A 1 232 ? 14.973 0.006 -21.096 1.00 83.25 232 THR A N 1
ATOM 1782 C CA . THR A 1 232 ? 14.458 0.633 -19.870 1.00 83.25 232 THR A CA 1
ATOM 1783 C C . THR A 1 232 ? 12.926 0.594 -19.895 1.00 83.25 232 THR A C 1
ATOM 1785 O O . THR A 1 232 ? 12.292 1.395 -20.586 1.00 83.25 232 THR A O 1
ATOM 1788 N N . VAL A 1 233 ? 12.312 -0.345 -19.164 1.00 78.50 233 VAL A N 1
ATOM 1789 C CA . VAL A 1 233 ? 10.855 -0.595 -19.229 1.00 78.50 233 VAL A CA 1
ATOM 1790 C C . VAL A 1 233 ? 10.064 0.173 -18.160 1.00 78.50 233 VAL A C 1
ATOM 1792 O O . VAL A 1 233 ? 8.951 0.627 -18.429 1.00 78.50 233 VAL A O 1
ATOM 1795 N N . THR A 1 234 ? 10.624 0.373 -16.966 1.00 87.75 234 THR A N 1
ATOM 1796 C CA . THR A 1 234 ? 9.901 0.948 -15.818 1.00 87.75 234 THR A CA 1
ATOM 1797 C C . THR A 1 234 ? 9.627 2.445 -15.993 1.00 87.75 234 THR A C 1
ATOM 1799 O O . THR A 1 234 ? 10.522 3.208 -16.358 1.00 87.75 234 THR A O 1
ATOM 1802 N N . LYS A 1 235 ? 8.393 2.886 -15.700 1.00 88.75 235 LYS A N 1
ATOM 1803 C CA . LYS A 1 235 ? 7.961 4.296 -15.825 1.00 88.75 235 LYS A CA 1
ATOM 1804 C C . LYS A 1 235 ? 8.826 5.235 -14.977 1.00 88.75 235 LYS A C 1
ATOM 1806 O O . LYS A 1 235 ? 9.355 6.214 -15.495 1.00 88.75 235 LYS A O 1
ATOM 1811 N N . GLU A 1 236 ? 9.044 4.859 -13.721 1.00 86.75 236 GLU A N 1
ATOM 1812 C CA . GLU A 1 236 ? 9.876 5.585 -12.755 1.00 86.75 236 GLU A CA 1
ATOM 1813 C C . GLU A 1 236 ? 11.331 5.689 -13.223 1.00 86.75 236 GLU A C 1
ATOM 1815 O O . GLU A 1 236 ? 11.898 6.777 -13.248 1.00 86.75 236 GLU A O 1
ATOM 1820 N N . ALA A 1 237 ? 11.911 4.581 -13.703 1.00 87.88 237 ALA A N 1
ATOM 1821 C CA . ALA A 1 237 ? 13.289 4.551 -14.190 1.00 87.88 237 ALA A CA 1
ATOM 1822 C C . ALA A 1 237 ? 13.519 5.524 -15.360 1.00 87.88 237 ALA A C 1
ATOM 1824 O O . ALA A 1 237 ? 14.568 6.161 -15.429 1.00 87.88 237 ALA A O 1
ATOM 1825 N N . LYS A 1 238 ? 12.531 5.703 -16.251 1.00 91.62 238 LYS A N 1
ATOM 1826 C CA . LYS A 1 238 ? 12.605 6.690 -17.345 1.00 91.62 238 LYS A CA 1
ATOM 1827 C C . LYS A 1 238 ? 12.612 8.134 -16.839 1.00 91.62 238 LYS A C 1
ATOM 1829 O O . LYS A 1 238 ? 13.348 8.962 -17.379 1.00 91.62 238 LYS A O 1
ATOM 1834 N N . VAL A 1 239 ? 11.823 8.437 -15.805 1.00 92.06 239 VAL A N 1
ATOM 1835 C CA . VAL A 1 239 ? 11.796 9.765 -15.167 1.00 92.06 239 VAL A CA 1
ATOM 1836 C C . VAL A 1 239 ? 13.114 10.024 -14.434 1.00 92.06 239 VAL A C 1
ATOM 1838 O O . VAL A 1 239 ? 13.761 11.048 -14.661 1.00 92.06 239 VAL A O 1
ATOM 1841 N N . THR A 1 240 ? 13.574 9.072 -13.619 1.00 91.12 240 THR A N 1
ATOM 1842 C CA . THR A 1 240 ? 14.850 9.173 -12.899 1.00 91.12 240 THR A CA 1
ATOM 1843 C C . THR A 1 240 ? 16.022 9.343 -13.861 1.00 91.12 240 THR A C 1
ATOM 1845 O O . THR A 1 240 ? 16.813 10.264 -13.688 1.00 91.12 240 THR A O 1
ATOM 1848 N N . LEU A 1 241 ? 16.108 8.529 -14.917 1.00 90.38 241 LEU A N 1
ATOM 1849 C CA . LEU A 1 241 ? 17.203 8.629 -15.878 1.00 90.38 241 LEU A CA 1
ATOM 1850 C C . LEU A 1 241 ? 17.199 9.982 -16.594 1.00 90.38 241 LEU A C 1
ATOM 1852 O O . LEU A 1 241 ? 18.215 10.668 -16.600 1.00 90.38 241 LEU A O 1
ATOM 1856 N N . THR A 1 242 ? 16.058 10.404 -17.146 1.00 91.12 242 THR A N 1
ATOM 1857 C CA . THR A 1 242 ? 15.947 11.707 -17.824 1.00 91.12 242 THR A CA 1
ATOM 1858 C C . THR A 1 242 ? 16.438 12.835 -16.932 1.00 91.12 242 THR A C 1
ATOM 1860 O O . THR A 1 242 ? 17.233 13.668 -17.356 1.00 91.12 242 THR A O 1
ATOM 1863 N N . THR A 1 243 ? 15.999 12.850 -15.676 1.00 88.88 243 THR A N 1
ATOM 1864 C CA . THR A 1 243 ? 16.299 13.936 -14.735 1.00 88.88 243 THR A CA 1
ATOM 1865 C C . THR A 1 243 ? 17.753 13.938 -14.267 1.00 88.88 243 THR A C 1
ATOM 1867 O O . THR A 1 243 ? 18.242 14.973 -13.802 1.00 88.88 243 THR A O 1
ATOM 1870 N N . MET A 1 244 ? 18.487 12.831 -14.432 1.00 89.81 244 MET A N 1
ATOM 1871 C CA . MET A 1 244 ? 19.946 12.805 -14.289 1.00 89.81 244 MET A CA 1
ATOM 1872 C C . MET A 1 244 ? 20.653 13.559 -15.425 1.00 89.81 244 MET A C 1
ATOM 1874 O O . MET A 1 244 ? 21.669 14.196 -15.159 1.00 89.81 244 MET A O 1
ATOM 1878 N N . TYR A 1 245 ? 20.091 13.557 -16.638 1.00 88.19 245 TYR A N 1
ATOM 1879 C CA . TYR A 1 245 ? 20.643 14.233 -17.823 1.00 88.19 245 TYR A CA 1
ATOM 1880 C C . TYR A 1 245 ? 20.137 15.672 -18.027 1.00 88.19 245 TYR A C 1
ATOM 1882 O O . TYR A 1 245 ? 20.533 16.341 -18.980 1.00 88.19 245 TYR A O 1
ATOM 1890 N N . VAL A 1 246 ? 19.297 16.183 -17.127 1.00 88.25 246 VAL A N 1
ATOM 1891 C CA . VAL A 1 246 ? 18.921 17.602 -17.089 1.00 88.25 246 VAL A CA 1
ATOM 1892 C C . VAL A 1 246 ? 19.971 18.394 -16.297 1.00 88.25 246 VAL A C 1
ATOM 1894 O O . VAL A 1 246 ? 20.371 17.962 -15.216 1.00 88.25 246 VAL A O 1
ATOM 1897 N N . TYR A 1 247 ? 20.401 19.554 -16.801 1.00 86.06 247 TYR A N 1
ATOM 1898 C CA . TYR A 1 247 ? 21.454 20.401 -16.222 1.00 86.06 247 TYR A CA 1
ATOM 1899 C C . TYR A 1 247 ? 21.014 21.868 -16.032 1.00 86.06 247 TYR A C 1
ATOM 1901 O O . TYR A 1 247 ? 19.963 22.284 -16.516 1.00 86.06 247 TYR A O 1
ATOM 1909 N N . GLU A 1 248 ? 21.813 22.633 -15.276 1.00 86.12 248 GLU A N 1
ATOM 1910 C CA . GLU A 1 248 ? 21.667 24.088 -15.053 1.00 86.12 248 GLU A CA 1
ATOM 1911 C C . GLU A 1 248 ? 20.248 24.525 -14.633 1.00 86.12 248 GLU A C 1
ATOM 1913 O O . GLU A 1 248 ? 19.704 23.969 -13.671 1.00 86.12 248 GLU A O 1
ATOM 1918 N N . ASP A 1 249 ? 19.630 25.499 -15.310 1.00 82.81 249 ASP A N 1
ATOM 1919 C CA . ASP A 1 249 ? 18.300 26.014 -14.945 1.00 82.81 249 ASP A CA 1
ATOM 1920 C C . ASP A 1 249 ? 17.216 24.941 -15.043 1.00 82.81 249 ASP A C 1
ATOM 1922 O O . ASP A 1 249 ? 16.273 24.924 -14.249 1.00 82.81 249 ASP A O 1
ATOM 1926 N N . ALA A 1 250 ? 17.374 23.979 -15.952 1.00 86.31 250 ALA A N 1
ATOM 1927 C CA . ALA A 1 250 ? 16.456 22.857 -16.036 1.00 86.31 250 ALA A CA 1
ATOM 1928 C C . ALA A 1 250 ? 16.586 21.919 -14.825 1.00 86.31 250 ALA A C 1
ATOM 1930 O O . ALA A 1 250 ? 15.589 21.358 -14.357 1.00 86.31 250 ALA A O 1
ATOM 1931 N N . LYS A 1 251 ? 17.782 21.819 -14.226 1.00 90.25 251 LYS A N 1
ATOM 1932 C CA . LYS A 1 251 ? 17.974 21.114 -12.951 1.00 90.25 251 LYS A CA 1
ATOM 1933 C C . LYS A 1 251 ? 17.342 21.880 -11.791 1.00 90.25 251 LYS A C 1
ATOM 1935 O O . LYS A 1 251 ? 16.791 21.249 -10.891 1.00 90.25 251 LYS A O 1
ATOM 1940 N N . LEU A 1 252 ? 17.423 23.213 -11.785 1.00 89.38 252 LEU A N 1
ATOM 1941 C CA . LEU A 1 252 ? 16.772 24.050 -10.768 1.00 89.38 252 LEU A CA 1
ATOM 1942 C C . LEU A 1 252 ? 15.247 23.906 -10.823 1.00 89.38 252 LEU A C 1
ATOM 1944 O O . LEU A 1 252 ? 14.623 23.664 -9.790 1.00 89.38 252 LEU A O 1
ATOM 1948 N N . TRP A 1 253 ? 14.668 23.943 -12.023 1.00 91.06 253 TRP A N 1
ATOM 1949 C CA . TRP A 1 253 ? 13.251 23.655 -12.232 1.00 91.06 253 TRP A CA 1
ATOM 1950 C C . TRP A 1 253 ? 12.867 22.255 -11.736 1.00 91.06 253 TRP A C 1
ATOM 1952 O O . TRP A 1 253 ? 11.910 22.111 -10.974 1.00 91.06 253 TRP A O 1
ATOM 1962 N N . TRP A 1 254 ? 13.649 21.226 -12.086 1.00 92.56 254 TRP A N 1
ATOM 1963 C CA . TRP A 1 254 ? 13.383 19.866 -11.617 1.00 92.56 254 TRP A CA 1
ATOM 1964 C C . TRP A 1 254 ? 13.443 19.753 -10.089 1.00 92.56 254 TRP A C 1
ATOM 1966 O O . TRP A 1 254 ? 12.601 19.083 -9.503 1.00 92.56 254 TRP A O 1
ATOM 1976 N N . ARG A 1 255 ? 14.382 20.436 -9.417 1.00 92.81 255 ARG A N 1
ATOM 1977 C CA . ARG A 1 255 ? 14.427 20.470 -7.942 1.00 92.81 255 ARG A CA 1
ATOM 1978 C C . ARG A 1 255 ? 13.151 21.067 -7.349 1.00 92.81 255 ARG A C 1
ATOM 1980 O O . ARG A 1 255 ? 12.645 20.520 -6.376 1.00 92.81 255 ARG A O 1
ATOM 1987 N N . SER A 1 256 ? 12.615 22.131 -7.951 1.00 91.12 256 SER A N 1
ATOM 1988 C CA . SER A 1 256 ? 11.331 22.708 -7.531 1.00 91.12 256 SER A CA 1
ATOM 1989 C C . SER A 1 256 ? 10.184 21.707 -7.699 1.00 91.12 256 SER A C 1
ATOM 1991 O O . SER A 1 256 ? 9.429 21.480 -6.757 1.00 91.12 256 SER A O 1
ATOM 1993 N N . ARG A 1 257 ? 10.081 21.056 -8.867 1.00 92.69 257 ARG A N 1
ATOM 1994 C CA . ARG A 1 257 ? 9.048 20.040 -9.126 1.00 92.69 257 ARG A CA 1
ATOM 1995 C C . ARG A 1 257 ? 9.186 18.814 -8.232 1.00 92.69 257 ARG A C 1
ATOM 1997 O O . ARG A 1 257 ? 8.185 18.274 -7.786 1.00 92.69 257 ARG A O 1
ATOM 2004 N N . TYR A 1 258 ? 10.408 18.394 -7.927 1.00 92.12 258 TYR A N 1
ATOM 2005 C CA . TYR A 1 258 ? 10.655 17.269 -7.034 1.00 92.12 258 TYR A CA 1
ATOM 2006 C C . TYR A 1 258 ? 10.117 17.538 -5.624 1.00 92.12 258 TYR A C 1
ATOM 2008 O O . TYR A 1 258 ? 9.495 16.654 -5.041 1.00 92.12 258 TYR A O 1
ATOM 2016 N N . MET A 1 259 ? 10.279 18.760 -5.103 1.00 92.06 259 MET A N 1
ATOM 2017 C CA . MET A 1 259 ? 9.674 19.153 -3.823 1.00 92.06 259 MET A CA 1
ATOM 2018 C C . MET A 1 259 ? 8.145 19.139 -3.887 1.00 92.06 259 MET A C 1
ATOM 2020 O O . MET A 1 259 ? 7.504 18.610 -2.984 1.00 92.06 259 MET A O 1
ATOM 2024 N N . ASP A 1 260 ? 7.555 19.633 -4.978 1.00 92.38 260 ASP A N 1
ATOM 2025 C CA . ASP A 1 260 ? 6.105 19.561 -5.183 1.00 92.38 260 ASP A CA 1
ATOM 2026 C C . ASP A 1 260 ? 5.585 18.114 -5.223 1.00 92.38 260 ASP A C 1
ATOM 2028 O O . ASP A 1 260 ? 4.504 17.851 -4.705 1.00 92.38 260 ASP A O 1
ATOM 2032 N N . ILE A 1 261 ? 6.343 17.171 -5.792 1.00 93.19 261 ILE A N 1
ATOM 2033 C CA . ILE A 1 261 ? 5.992 15.740 -5.797 1.00 93.19 261 ILE A CA 1
ATOM 2034 C C . ILE A 1 261 ? 6.045 15.164 -4.377 1.00 93.19 261 ILE A C 1
ATOM 2036 O O . ILE A 1 261 ? 5.126 14.454 -3.976 1.00 93.19 261 ILE A O 1
ATOM 2040 N N . GLN A 1 262 ? 7.086 15.489 -3.600 1.00 91.94 262 GLN A N 1
ATOM 2041 C CA . GLN A 1 262 ? 7.220 15.032 -2.207 1.00 91.94 262 GLN A CA 1
ATOM 2042 C C . GLN A 1 262 ? 6.099 15.571 -1.312 1.00 91.94 262 GLN A C 1
ATOM 2044 O O . GLN A 1 262 ? 5.619 14.874 -0.423 1.00 91.94 262 GLN A O 1
ATOM 2049 N N . GLU A 1 263 ? 5.655 16.799 -1.569 1.00 93.06 263 GLU A N 1
ATOM 2050 C CA . GLU A 1 263 ? 4.552 17.438 -0.850 1.00 93.06 263 GLU A CA 1
ATOM 2051 C C . GLU A 1 263 ? 3.167 17.073 -1.422 1.00 93.06 263 GLU A C 1
ATOM 2053 O O . GLU A 1 263 ? 2.150 17.570 -0.941 1.00 93.06 263 GLU A O 1
ATOM 2058 N N . GLY A 1 264 ? 3.102 16.216 -2.450 1.00 91.81 264 GLY A N 1
ATOM 2059 C CA . GLY A 1 264 ? 1.853 15.778 -3.081 1.00 91.81 264 GLY A CA 1
ATOM 2060 C C . GLY A 1 264 ? 1.122 16.862 -3.885 1.00 91.81 264 GLY A C 1
ATOM 2061 O O . GLY A 1 264 ? -0.052 16.695 -4.209 1.00 91.81 264 GLY A O 1
ATOM 2062 N N . ARG A 1 265 ? 1.790 17.976 -4.217 1.00 89.19 265 ARG A N 1
ATOM 2063 C CA . ARG A 1 265 ? 1.237 19.097 -4.999 1.00 89.19 265 ARG A CA 1
ATOM 2064 C C . ARG A 1 265 ? 1.223 18.847 -6.506 1.00 89.19 265 ARG A C 1
ATOM 2066 O O . ARG A 1 265 ? 0.425 19.464 -7.209 1.00 89.19 265 ARG A O 1
ATOM 2073 N N . CYS A 1 266 ? 2.103 17.989 -7.020 1.00 87.69 266 CYS A N 1
ATOM 2074 C CA . CYS A 1 266 ? 2.089 17.579 -8.425 1.00 87.69 266 CYS A CA 1
ATOM 2075 C C . CYS A 1 266 ? 2.506 16.111 -8.603 1.00 87.69 266 CYS A C 1
ATOM 2077 O O . CYS A 1 266 ? 3.062 15.489 -7.700 1.00 87.69 266 CYS A O 1
ATOM 2079 N N . THR A 1 267 ? 2.225 15.546 -9.778 1.00 91.69 267 THR A N 1
ATOM 2080 C CA . THR A 1 267 ? 2.528 14.146 -10.103 1.00 91.69 267 THR A CA 1
ATOM 2081 C C . THR A 1 267 ? 3.248 14.084 -11.445 1.00 91.69 267 THR A C 1
ATOM 2083 O O . THR A 1 267 ? 2.652 14.384 -12.475 1.00 91.69 267 THR A O 1
ATOM 2086 N N . ILE A 1 268 ? 4.532 13.709 -11.432 1.00 91.75 268 ILE A N 1
ATOM 2087 C CA . ILE A 1 268 ? 5.364 13.490 -12.629 1.00 91.75 268 ILE A CA 1
ATOM 2088 C C . ILE A 1 268 ? 6.006 12.100 -12.515 1.00 91.75 268 ILE A C 1
ATOM 2090 O O . ILE A 1 268 ? 7.193 11.955 -12.237 1.00 91.75 268 ILE A O 1
ATOM 2094 N N . ASP A 1 269 ? 5.191 11.062 -12.670 1.00 92.12 269 ASP A N 1
ATOM 2095 C CA . ASP A 1 269 ? 5.551 9.646 -12.492 1.00 92.12 269 ASP A CA 1
ATOM 2096 C C . ASP A 1 269 ? 5.695 8.882 -13.823 1.00 92.12 269 ASP A C 1
ATOM 2098 O O . ASP A 1 269 ? 6.132 7.729 -13.865 1.00 92.12 269 ASP A O 1
ATOM 2102 N N . THR A 1 270 ? 5.348 9.529 -14.938 1.00 93.50 270 THR A N 1
ATOM 2103 C CA . THR A 1 270 ? 5.401 8.944 -16.277 1.00 93.50 270 THR A CA 1
ATOM 2104 C C . THR A 1 270 ? 6.194 9.798 -17.256 1.00 93.50 270 THR A C 1
ATOM 2106 O O . THR A 1 270 ? 6.274 11.023 -17.148 1.00 93.50 270 THR A O 1
ATOM 2109 N N . TRP A 1 271 ? 6.755 9.127 -18.267 1.00 93.88 271 TRP A N 1
ATOM 2110 C CA . TRP A 1 271 ? 7.504 9.772 -19.346 1.00 93.88 271 TRP A CA 1
ATOM 2111 C C . TRP A 1 271 ? 6.673 10.815 -20.102 1.00 93.88 271 TRP A C 1
ATOM 2113 O O . TRP A 1 271 ? 7.168 11.896 -20.410 1.00 93.88 271 TRP A O 1
ATOM 2123 N N . ASP A 1 272 ? 5.401 10.526 -20.376 1.00 93.06 272 ASP A N 1
ATOM 2124 C CA . ASP A 1 272 ? 4.548 11.431 -21.149 1.00 93.06 272 ASP A CA 1
ATOM 2125 C C . ASP A 1 272 ? 4.185 12.700 -20.371 1.00 93.06 272 ASP A C 1
ATOM 2127 O O . ASP A 1 272 ? 4.193 13.793 -20.945 1.00 93.06 272 ASP A O 1
ATOM 2131 N N . VAL A 1 273 ? 3.950 12.583 -19.060 1.00 94.31 273 VAL A N 1
ATOM 2132 C CA . VAL A 1 273 ? 3.739 13.747 -18.188 1.00 94.31 273 VAL A CA 1
ATOM 2133 C C . VAL A 1 273 ? 5.015 14.584 -18.093 1.00 94.31 273 VAL A C 1
ATOM 2135 O O . VAL A 1 273 ? 4.953 15.802 -18.256 1.00 94.31 273 VAL A O 1
ATOM 2138 N N . LEU A 1 274 ? 6.180 13.944 -17.936 1.00 93.31 274 LEU A N 1
ATOM 2139 C CA . LEU A 1 274 ? 7.467 14.642 -17.917 1.00 93.31 274 LEU A CA 1
ATOM 2140 C C . LEU A 1 274 ? 7.733 15.396 -19.229 1.00 93.31 274 LEU A C 1
ATOM 2142 O O . LEU A 1 274 ? 8.131 16.558 -19.185 1.00 93.31 274 LEU A O 1
ATOM 2146 N N . LYS A 1 275 ? 7.462 14.785 -20.393 1.00 92.50 275 LYS A N 1
ATOM 2147 C CA . LYS A 1 275 ? 7.560 15.466 -21.696 1.00 92.50 275 LYS A CA 1
ATOM 2148 C C . LYS A 1 275 ? 6.673 16.707 -21.745 1.00 92.50 275 LYS A C 1
ATOM 2150 O O . LYS A 1 275 ? 7.126 17.754 -22.193 1.00 92.50 275 LYS A O 1
ATOM 2155 N N . LYS A 1 276 ? 5.419 16.613 -21.290 1.00 92.00 276 LYS A N 1
ATOM 2156 C CA . LYS A 1 276 ? 4.483 17.749 -21.295 1.00 92.00 276 LYS A CA 1
ATOM 2157 C C . LYS A 1 276 ? 4.978 18.901 -20.417 1.00 92.00 276 LYS A C 1
ATOM 2159 O O . LYS A 1 276 ? 4.958 20.045 -20.857 1.00 92.00 276 LYS A O 1
ATOM 2164 N N . GLU A 1 277 ? 5.445 18.594 -19.214 1.00 92.31 277 GLU A N 1
ATOM 2165 C CA . GLU A 1 277 ? 5.985 19.573 -18.264 1.00 92.31 277 GLU A CA 1
ATOM 2166 C C . GLU A 1 277 ? 7.267 20.238 -18.786 1.00 92.31 277 GLU A C 1
ATOM 2168 O O . GLU A 1 277 ? 7.375 21.464 -18.773 1.00 92.31 277 GLU A O 1
ATOM 2173 N N . LEU A 1 278 ? 8.203 19.452 -19.334 1.00 89.81 278 LEU A N 1
ATOM 2174 C CA . LEU A 1 278 ? 9.412 19.975 -19.976 1.00 89.81 278 LEU A CA 1
ATOM 2175 C C . LEU A 1 278 ? 9.064 20.908 -21.139 1.00 89.81 278 LEU A C 1
ATOM 2177 O O . LEU A 1 278 ? 9.619 22.002 -21.242 1.00 89.81 278 LEU A O 1
ATOM 2181 N N . ARG A 1 279 ? 8.113 20.505 -21.989 1.00 89.12 279 ARG A N 1
ATOM 2182 C CA . ARG A 1 279 ? 7.645 21.338 -23.097 1.00 89.12 279 ARG A CA 1
ATOM 2183 C C . ARG A 1 279 ? 7.030 22.637 -22.588 1.00 89.12 279 ARG A C 1
ATOM 2185 O O . ARG A 1 279 ? 7.424 23.704 -23.031 1.00 89.12 279 ARG A O 1
ATOM 2192 N N . SER A 1 280 ? 6.138 22.561 -21.605 1.00 88.62 280 SER A N 1
ATOM 2193 C CA . SER A 1 280 ? 5.495 23.741 -21.021 1.00 88.62 280 SER A CA 1
ATOM 2194 C C . SER A 1 280 ? 6.492 24.728 -20.410 1.00 88.62 280 SER A C 1
ATOM 2196 O O . SER A 1 280 ? 6.247 25.928 -20.439 1.00 88.62 280 SER A O 1
ATOM 2198 N N . GLN A 1 281 ? 7.587 24.239 -19.828 1.00 86.00 281 GLN A N 1
ATOM 2199 C CA . GLN A 1 281 ? 8.545 25.084 -19.121 1.00 86.00 281 GLN A CA 1
ATOM 2200 C C . GLN A 1 281 ? 9.596 25.718 -20.042 1.00 86.00 281 GLN A C 1
ATOM 2202 O O . GLN A 1 281 ? 10.048 26.840 -19.787 1.00 86.00 281 GLN A O 1
ATOM 2207 N N . PHE A 1 282 ? 10.037 24.981 -21.061 1.00 84.50 282 PHE A N 1
ATOM 2208 C CA . PHE A 1 282 ? 11.204 25.341 -21.870 1.00 84.50 282 PHE A CA 1
ATOM 2209 C C . PHE A 1 282 ? 10.862 25.696 -23.319 1.00 84.50 282 PHE A C 1
ATOM 2211 O O . PHE A 1 282 ? 11.747 26.170 -24.035 1.00 84.50 282 PHE A O 1
ATOM 2218 N N . PHE A 1 283 ? 9.605 25.543 -23.752 1.00 80.69 283 PHE A N 1
ATOM 2219 C CA . PHE A 1 283 ? 9.168 26.146 -25.007 1.00 80.69 283 PHE A CA 1
ATOM 2220 C C . PHE A 1 283 ? 9.030 27.665 -24.844 1.00 80.69 283 PHE A C 1
ATOM 2222 O O . PHE A 1 283 ? 8.439 28.138 -23.871 1.00 80.69 283 PHE A O 1
ATOM 2229 N N . PRO A 1 284 ? 9.548 28.462 -25.790 1.00 68.19 284 PRO A N 1
ATOM 2230 C CA . PRO A 1 284 ? 9.171 29.862 -25.887 1.00 68.19 284 PRO A CA 1
ATOM 2231 C C . PRO A 1 284 ? 7.691 29.959 -26.292 1.00 68.19 284 PRO A C 1
ATOM 2233 O O . PRO A 1 284 ? 7.281 29.358 -27.280 1.00 68.19 284 PRO A O 1
ATOM 2236 N N . GLU A 1 285 ? 6.905 30.754 -25.565 1.00 64.75 285 GLU A N 1
ATOM 2237 C CA . GLU A 1 285 ? 5.466 30.999 -25.800 1.00 64.75 285 GLU A CA 1
ATOM 2238 C C . GLU A 1 285 ? 5.131 31.587 -27.195 1.00 64.75 285 GLU A C 1
ATOM 2240 O O . GLU A 1 285 ? 3.961 31.735 -27.531 1.00 64.75 285 GLU A O 1
ATOM 2245 N N . ASN A 1 286 ? 6.135 31.889 -28.036 1.00 50.94 286 ASN A N 1
ATOM 2246 C CA . ASN A 1 286 ? 5.997 32.763 -29.209 1.00 50.94 286 ASN A CA 1
ATOM 2247 C C . ASN A 1 286 ? 6.458 32.145 -30.547 1.00 50.94 286 ASN A C 1
ATOM 2249 O O . ASN A 1 286 ? 6.742 32.893 -31.481 1.00 50.94 286 ASN A O 1
ATOM 2253 N N . VAL A 1 287 ? 6.598 30.823 -30.678 1.00 51.41 287 VAL A N 1
ATOM 2254 C CA . VAL A 1 287 ? 6.968 30.225 -31.977 1.00 51.41 287 VAL A CA 1
ATOM 2255 C C . VAL A 1 287 ? 5.705 29.763 -32.694 1.00 51.41 287 VAL A C 1
ATOM 2257 O O . VAL A 1 287 ? 5.201 28.670 -32.450 1.00 51.41 287 VAL A O 1
ATOM 2260 N N . GLU A 1 288 ? 5.204 30.608 -33.598 1.00 50.19 288 GLU A N 1
ATOM 2261 C CA . GLU A 1 288 ? 4.398 30.151 -34.731 1.00 50.19 288 GLU A CA 1
ATOM 2262 C C . GLU A 1 288 ? 5.219 29.094 -35.480 1.00 50.19 288 GLU A C 1
ATOM 2264 O O . GLU A 1 288 ? 6.200 29.399 -36.159 1.00 50.19 288 GLU A O 1
ATOM 2269 N N . ILE A 1 289 ? 4.866 27.823 -35.297 1.00 49.47 289 ILE A N 1
ATOM 2270 C CA . ILE A 1 289 ? 5.459 26.721 -36.049 1.00 49.47 289 ILE A CA 1
ATOM 2271 C C . ILE A 1 289 ? 4.892 26.819 -37.469 1.00 49.47 289 ILE A C 1
ATOM 2273 O O . ILE A 1 289 ? 3.807 26.310 -37.745 1.00 49.47 289 ILE A O 1
ATOM 2277 N N . LEU A 1 290 ? 5.605 27.503 -38.366 1.00 43.81 290 LEU A N 1
ATOM 2278 C CA . LEU A 1 290 ? 5.420 27.306 -39.801 1.00 43.81 290 LEU A CA 1
ATOM 2279 C C . LEU A 1 290 ? 5.914 25.892 -40.131 1.00 43.81 290 LEU A C 1
ATOM 2281 O O . LEU A 1 290 ? 7.108 25.603 -40.026 1.00 43.81 290 LEU A O 1
ATOM 2285 N N . ALA A 1 291 ? 4.950 25.022 -40.432 1.00 46.50 291 ALA A N 1
ATOM 2286 C CA . ALA A 1 291 ? 5.149 23.694 -41.000 1.00 46.50 291 ALA A CA 1
ATOM 2287 C C . ALA A 1 291 ? 5.528 23.774 -42.485 1.00 46.50 291 ALA A C 1
ATOM 2289 O O . ALA A 1 291 ? 5.061 24.720 -43.162 1.00 46.50 291 ALA A O 1
#

Foldseek 3Di:
DVVVVVVVVLVVPQQDPVRDHDPVRLVVVVVVLVVVVVVVCVVCVVPDDDDDDDDDDPPDPDDPDDDPPVVVVVSVVVVVVSVVVVVVVVVVVVVVVPDCVVVVVVVVVVVVVVVVVVVPDPPPVVVVVVVVVVVVVVVVVVVVVVVVVVVVVVVVVVVVVVVVVVVVVVVVVVVVVVVVVVVVVPDDPPDDDDDPPPPPLDDQAADADDLDPVSLVSSLVSLVVVCVVVVVDAFQVSVVSSLVSYDDVRVVVVVVVVVCVVVVNDDDSGSVSVSVVSCVVSHDPDDPPPD

pLDDT: mean 71.36, std 21.24, range [31.33, 98.12]

Organism: Cucumis melo var. makuwa (NCBI:txid1194695)